Protein AF-0000000080410841 (afdb_homodimer)

Secondary structure (DSSP, 8-state):
-BSSHHHHHHHHHTTTT--EEEEEEEE---STTHHHHHHHHHHHHHHHHHHHHHTTTTEEEPPPEEESSHHHHHHHHHHHHHHHHHTT-SEEEEEE--GGGTT-SS-EEE-----GGGS-HHHHHHHHHHHHHHHHHHHHHHHHH-/-BSSHHHHHHHHHTTTT--EEEEEEEE---STTHHHHHHHHHHHHHHHHHHHHHTTTTEEEPPPEEESSHHHHHHHHHHHHHHHHHTT-SEEEEEE--GGGTT-SS-EEE-----GGGS-HHHHHHHHHHHHHHHHHHHHHHHHH-

InterPro domains:
  IPR019615 Protein of unknown function DUF2487 [PF10673] (12-143)

Radius of gyration: 18.22 Å; Cα contacts (8 Å, |Δi|>4): 541; chains: 2; bounding box: 43×50×40 Å

Nearest PDB structures (foldseek):
  4kv7-assembly1_A  TM=5.433E-01  e=5.856E-01  Rhodopirellula baltica SH 1
  8q52-assembly1_A  TM=4.080E-01  e=1.743E-01  Escherichia coli K-12
  2lbp-assembly1_A  TM=4.412E-01  e=2.235E+00  Escherichia coli
  4zpj-assembly1_A  TM=3.386E-01  e=2.885E+00  Sphaerobacter thermophilus DSM 20745
  8q52-assembly1_A  TM=3.929E-01  e=1.404E-01  Escherichia coli K-12

Sequence (292 aa):
MRFDGLDAMKSLSERQYVDTLVVPLVELAFDEDMVRKAEGNEVIQAVALETERQLSGRTMLSPTISYVDAEAGRALAEQVTVQATASGFTHVLFISSDLRFKGSELPIIFVPPLALKGMSGEQSHTMVQNFATQVITDLSSRWMATMRFDGLDAMKSLSERQYVDTLVVPLVELAFDEDMVRKAEGNEVIQAVALETERQLSGRTMLSPTISYVDAEAGRALAEQVTVQATASGFTHVLFISSDLRFKGSELPIIFVPPLALKGMSGEQSHTMVQNFATQVITDLSSRWMAT

pLDDT: mean 95.61, std 3.86, range [69.88, 98.81]

Organism: NCBI:txid1345023

Solvent-accessible surface area (backbone atoms only — not comparable to full-atom values): 14618 Å² total; per-residue (Å²): 60,44,57,25,34,69,39,32,49,49,38,65,78,37,34,91,52,32,24,29,38,40,31,36,42,39,58,56,53,56,54,93,54,16,33,56,33,12,9,18,40,46,38,33,52,51,22,52,51,50,37,29,62,74,39,54,66,33,27,34,33,47,69,36,32,44,26,78,43,71,67,59,40,49,53,50,52,51,52,49,46,55,50,35,43,76,46,53,26,80,37,63,39,33,32,27,52,59,72,86,55,62,87,48,92,62,55,63,46,80,46,69,58,38,59,50,86,80,40,53,72,65,59,34,48,52,53,37,48,53,54,19,48,51,52,50,52,54,52,50,53,54,57,71,72,101,61,47,56,26,33,70,39,31,49,49,38,65,77,37,34,90,53,32,24,30,37,39,33,35,42,38,57,55,51,56,55,93,54,16,34,57,32,11,10,18,40,47,38,33,52,50,23,52,51,52,37,29,62,76,39,53,68,33,28,34,32,47,70,36,32,45,27,77,44,71,65,60,37,50,55,49,52,52,51,48,48,54,50,34,43,77,46,54,26,80,37,64,39,32,32,26,52,59,71,85,55,62,88,48,92,62,55,64,46,80,46,68,58,40,60,50,87,80,42,54,72,67,58,35,48,51,51,36,49,53,52,19,49,51,52,49,52,53,50,50,53,53,56,71,72,100

Foldseek 3Di:
DEPDDVVVVVCLVVLVQQQEEEEEEAEADDPPCRVQSVLFVVLSVLLLVVLCVVSPRHYYYYPYDYDHDVVVSVVVLVVCVVVSVVSRRVYYEYEGQDCVCVPPPGRYDHDGRDPLVPDDPVVSVVSSVVSNVVVVVVVVVVVVVD/DEPDDVVVVVCLVVLVQQQEEEEEEAEADDPPCRVQSVLFVVLSVLLLVVLCVVSPRHYYYYPYDYDHDPVVSVVVLVVCVVVSVVSRRVYYAYEGQDCVCVPPPGRYQHDGRDPLVPDDPVVSVVSSVVSNVVVVVSVVVVVVVD

Structure (mmCIF, N/CA/C/O backbone):
data_AF-0000000080410841-model_v1
#
loop_
_entity.id
_entity.type
_entity.pdbx_description
1 polymer 'DUF2487 domain-containing protein'
#
loop_
_atom_site.group_PDB
_atom_site.id
_atom_site.type_symbol
_atom_site.label_atom_id
_atom_site.label_alt_id
_atom_site.label_comp_id
_atom_site.label_asym_id
_atom_site.label_entity_id
_atom_site.label_seq_id
_atom_site.pdbx_PDB_ins_code
_atom_site.Cartn_x
_atom_site.Cartn_y
_atom_site.Cartn_z
_atom_site.occupancy
_atom_site.B_iso_or_equiv
_atom_site.auth_seq_id
_atom_site.auth_comp_id
_atom_site.auth_asym_id
_atom_site.auth_atom_id
_atom_site.pdbx_PDB_model_num
ATOM 1 N N . MET A 1 1 ? -2.178 -9.219 -12.734 1 95.31 1 MET A N 1
ATOM 2 C CA . MET A 1 1 ? -3.359 -9.062 -11.891 1 95.31 1 MET A CA 1
ATOM 3 C C . MET A 1 1 ? -3.037 -8.242 -10.648 1 95.31 1 MET A C 1
ATOM 5 O O . MET A 1 1 ? -1.888 -8.203 -10.203 1 95.31 1 MET A O 1
ATOM 9 N N . ARG A 1 2 ? -4.078 -7.562 -10.195 1 96.44 2 ARG A N 1
ATOM 10 C CA . ARG A 1 2 ? -3.953 -6.758 -8.984 1 96.44 2 ARG A CA 1
ATOM 11 C C . ARG A 1 2 ? -4.902 -7.254 -7.898 1 96.44 2 ARG A C 1
ATOM 13 O O . ARG A 1 2 ? -5.82 -8.031 -8.172 1 96.44 2 ARG A O 1
ATOM 20 N N . PHE A 1 3 ? -4.594 -6.863 -6.664 1 97.69 3 PHE A N 1
ATOM 21 C CA . PHE A 1 3 ? -5.43 -7.25 -5.535 1 97.69 3 PHE A CA 1
ATOM 22 C C . PHE A 1 3 ? -6.703 -6.418 -5.492 1 97.69 3 PHE A C 1
ATOM 24 O O . PHE A 1 3 ? -6.879 -5.582 -4.602 1 97.69 3 PHE A O 1
ATOM 31 N N . ASP A 1 4 ? -7.539 -6.633 -6.469 1 97.12 4 ASP A N 1
ATOM 32 C CA . ASP A 1 4 ? -8.883 -6.066 -6.543 1 97.12 4 ASP A CA 1
ATOM 33 C C . ASP A 1 4 ? -9.922 -7.152 -6.816 1 97.12 4 ASP A C 1
ATOM 35 O O . ASP A 1 4 ? -9.57 -8.305 -7.078 1 97.12 4 ASP A O 1
ATOM 39 N N . GLY A 1 5 ? -11.164 -6.82 -6.762 1 96.12 5 GLY A N 1
ATOM 40 C CA . GLY A 1 5 ? -12.234 -7.805 -6.789 1 96.12 5 GLY A CA 1
ATOM 41 C C . GLY A 1 5 ? -12.195 -8.688 -8.023 1 96.12 5 GLY A C 1
ATOM 42 O O . GLY A 1 5 ? -12.164 -9.914 -7.91 1 96.12 5 GLY A O 1
ATOM 43 N N . LEU A 1 6 ? -12.141 -8.125 -9.188 1 95.38 6 LEU A N 1
ATOM 44 C CA . LEU A 1 6 ? -12.195 -8.867 -10.438 1 95.38 6 LEU A CA 1
ATOM 45 C C . LEU A 1 6 ? -10.953 -9.727 -10.625 1 95.38 6 LEU A C 1
ATOM 47 O O . LEU A 1 6 ? -11.055 -10.906 -10.961 1 95.38 6 LEU A O 1
ATOM 51 N N . ASP A 1 7 ? -9.828 -9.18 -10.383 1 95.88 7 ASP A N 1
ATOM 52 C CA . ASP A 1 7 ? -8.57 -9.906 -10.539 1 95.88 7 ASP A CA 1
ATOM 53 C C . ASP A 1 7 ? -8.445 -11.008 -9.484 1 95.88 7 ASP A C 1
ATOM 55 O O . ASP A 1 7 ? -7.867 -12.062 -9.75 1 95.88 7 ASP A O 1
ATOM 59 N N . ALA A 1 8 ? -8.922 -10.711 -8.266 1 96.25 8 ALA A N 1
ATOM 60 C CA . ALA A 1 8 ? -8.898 -11.719 -7.203 1 96.25 8 ALA A CA 1
ATOM 61 C C . ALA A 1 8 ? -9.734 -12.93 -7.586 1 96.25 8 ALA A C 1
ATOM 63 O O . ALA A 1 8 ? -9.305 -14.078 -7.398 1 96.25 8 ALA A O 1
ATOM 64 N N . MET A 1 9 ? -10.914 -12.648 -8.086 1 95.25 9 MET A N 1
ATOM 65 C CA . MET A 1 9 ? -11.781 -13.734 -8.531 1 95.25 9 MET A CA 1
ATOM 66 C C . MET A 1 9 ? -11.102 -14.562 -9.617 1 95.25 9 MET A C 1
ATOM 68 O O . MET A 1 9 ? -11.109 -15.797 -9.562 1 95.25 9 MET A O 1
ATOM 72 N N . LYS A 1 10 ? -10.555 -13.906 -10.531 1 94.56 10 LYS A N 1
ATOM 73 C CA . LYS A 1 10 ? -9.852 -14.57 -11.625 1 94.56 10 LYS A CA 1
ATOM 74 C C . LYS A 1 10 ? -8.648 -15.359 -11.102 1 94.56 10 LYS A C 1
ATOM 76 O O . LYS A 1 10 ? -8.406 -16.484 -11.539 1 94.56 10 LYS A O 1
ATOM 81 N N . SER A 1 11 ? -7.875 -14.758 -10.234 1 94.56 11 SER A N 1
ATOM 82 C CA . SER A 1 11 ? -6.691 -15.398 -9.68 1 94.56 11 SER A CA 1
ATOM 83 C C . SER A 1 11 ? -7.059 -16.703 -8.961 1 94.56 11 SER A C 1
ATOM 85 O O . SER A 1 11 ? -6.324 -17.688 -9.039 1 94.56 11 SER A O 1
ATOM 87 N N . LEU A 1 12 ? -8.172 -16.672 -8.25 1 94 12 LEU A N 1
ATOM 88 C CA . LEU A 1 12 ? -8.609 -17.859 -7.512 1 94 12 LEU A CA 1
ATOM 89 C C . LEU A 1 12 ? -9 -18.984 -8.469 1 94 12 LEU A C 1
ATOM 91 O O . LEU A 1 12 ? -8.68 -20.141 -8.227 1 94 12 LEU A O 1
ATOM 95 N N . SER A 1 13 ? -9.633 -18.641 -9.492 1 93.06 13 SER A N 1
ATOM 96 C CA . SER A 1 13 ? -10.094 -19.625 -10.461 1 93.06 13 SER A CA 1
ATOM 97 C C . SER A 1 13 ? -8.938 -20.172 -11.297 1 93.06 13 SER A C 1
ATOM 99 O O . SER A 1 13 ? -9.008 -21.281 -11.828 1 93.06 13 SER A O 1
ATOM 101 N N . GLU A 1 14 ? -7.84 -19.375 -11.406 1 92.62 14 GLU A N 1
ATOM 102 C CA . GLU A 1 14 ? -6.703 -19.75 -12.242 1 92.62 14 GLU A CA 1
ATOM 103 C C . GLU A 1 14 ? -5.438 -19.906 -11.406 1 92.62 14 GLU A C 1
ATOM 105 O O . GLU A 1 14 ? -4.344 -19.562 -11.852 1 92.62 14 GLU A O 1
ATOM 110 N N . ARG A 1 15 ? -5.633 -20.422 -10.242 1 90.5 15 ARG A N 1
ATOM 111 C CA . ARG A 1 15 ? -4.535 -20.469 -9.281 1 90.5 15 ARG A CA 1
ATOM 112 C C . ARG A 1 15 ? -3.375 -21.297 -9.82 1 90.5 15 ARG A C 1
ATOM 114 O O . ARG A 1 15 ? -2.215 -21.047 -9.484 1 90.5 15 ARG A O 1
ATOM 121 N N . GLN A 1 16 ? -3.611 -22.234 -10.695 1 91.75 16 GLN A N 1
ATOM 122 C CA . GLN A 1 16 ? -2.559 -23.062 -11.281 1 91.75 16 GLN A CA 1
ATOM 123 C C . GLN A 1 16 ? -1.631 -22.219 -12.156 1 91.75 16 GLN A C 1
ATOM 125 O O . GLN A 1 16 ? -0.469 -22.578 -12.359 1 91.75 16 GLN A O 1
ATOM 130 N N . TYR A 1 17 ? -2.119 -21.062 -12.688 1 93 17 TYR A N 1
ATOM 131 C CA . TYR A 1 17 ? -1.348 -20.188 -13.57 1 93 17 TYR A CA 1
ATOM 132 C C . TYR A 1 17 ? -0.835 -18.969 -12.805 1 93 17 TYR A C 1
ATOM 134 O O . TYR A 1 17 ? 0.292 -18.531 -13.031 1 93 17 TYR A O 1
ATOM 142 N N . VAL A 1 18 ? -1.665 -18.484 -11.93 1 94.81 18 VAL A N 1
ATOM 143 C CA . VAL A 1 18 ? -1.28 -17.344 -11.109 1 94.81 18 VAL A CA 1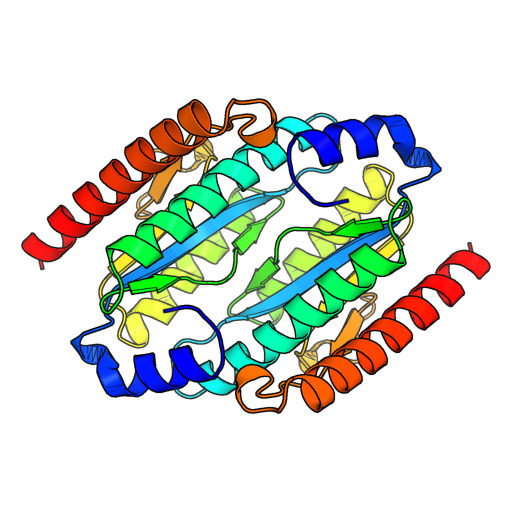
ATOM 144 C C . VAL A 1 18 ? -0.608 -17.844 -9.828 1 94.81 18 VAL A C 1
ATOM 146 O O . VAL A 1 18 ? -1.229 -17.859 -8.758 1 94.81 18 VAL A O 1
ATOM 149 N N . ASP A 1 19 ? 0.635 -18.078 -9.898 1 95.44 19 ASP A N 1
ATOM 150 C CA . ASP A 1 19 ? 1.286 -18.812 -8.812 1 95.44 19 ASP A CA 1
ATOM 151 C C . ASP A 1 19 ? 2.307 -17.922 -8.094 1 95.44 19 ASP A C 1
ATOM 153 O O . ASP A 1 19 ? 3.031 -18.391 -7.215 1 95.44 19 ASP A O 1
ATOM 157 N N . THR A 1 20 ? 2.453 -16.641 -8.508 1 97.19 20 THR A N 1
ATOM 158 C CA . THR A 1 20 ? 3.486 -15.758 -7.973 1 97.19 20 THR A CA 1
ATOM 159 C C . THR A 1 20 ? 2.869 -14.477 -7.414 1 97.19 20 THR A C 1
ATOM 161 O O . THR A 1 20 ? 2.09 -13.812 -8.094 1 97.19 20 THR A O 1
ATOM 164 N N . LEU A 1 21 ? 3.186 -14.211 -6.176 1 98.06 21 LEU A N 1
ATOM 165 C CA . LEU A 1 21 ? 2.777 -12.969 -5.531 1 98.06 21 LEU A CA 1
ATOM 166 C C . LEU A 1 21 ? 3.941 -11.984 -5.461 1 98.06 21 LEU A C 1
ATOM 168 O O . LEU A 1 21 ? 5.016 -12.32 -4.953 1 98.06 21 LEU A O 1
ATOM 172 N N . VAL A 1 22 ? 3.793 -10.805 -6.023 1 98.56 22 VAL A N 1
ATOM 173 C CA . VAL A 1 22 ? 4.766 -9.719 -5.938 1 98.56 22 VAL A CA 1
ATOM 174 C C . VAL A 1 22 ? 4.312 -8.703 -4.895 1 98.56 22 VAL A C 1
ATOM 176 O O . VAL A 1 22 ? 3.203 -8.172 -4.98 1 98.56 22 VAL A O 1
ATOM 179 N N . VAL A 1 23 ? 5.172 -8.398 -3.943 1 98.75 23 VAL A N 1
ATOM 180 C CA . VAL A 1 23 ? 4.742 -7.641 -2.775 1 98.75 23 VAL A CA 1
ATOM 181 C C . VAL A 1 23 ? 5.648 -6.43 -2.584 1 98.75 23 VAL A C 1
ATOM 183 O O . VAL A 1 23 ? 6.816 -6.57 -2.217 1 98.75 23 VAL A O 1
ATOM 186 N N . PRO A 1 24 ? 5.125 -5.199 -2.803 1 98.81 24 PRO A N 1
ATOM 187 C CA . PRO A 1 24 ? 5.887 -4.016 -2.398 1 98.81 24 PRO A CA 1
ATOM 188 C C . PRO A 1 24 ? 6.043 -3.902 -0.884 1 98.81 24 PRO A C 1
ATOM 190 O O . PRO A 1 24 ? 5.055 -3.98 -0.149 1 98.81 24 PRO A O 1
ATOM 193 N N . LEU A 1 25 ? 7.238 -3.754 -0.433 1 98.62 25 LEU A N 1
ATOM 194 C CA . LEU A 1 25 ? 7.578 -3.631 0.979 1 98.62 25 LEU A CA 1
ATOM 195 C C . LEU A 1 25 ? 8.273 -2.299 1.257 1 98.62 25 LEU A C 1
ATOM 197 O O . LEU A 1 25 ? 9.414 -2.094 0.851 1 98.62 25 LEU A O 1
ATOM 201 N N . VAL A 1 26 ? 7.578 -1.439 2.039 1 98.69 26 VAL A N 1
ATOM 202 C CA . VAL A 1 26 ? 7.992 -0.042 2.104 1 98.69 26 VAL A CA 1
ATOM 203 C C . VAL A 1 26 ? 8.156 0.383 3.562 1 98.69 26 VAL A C 1
ATOM 205 O O . VAL A 1 26 ? 7.262 0.152 4.383 1 98.69 26 VAL A O 1
ATOM 208 N N . GLU A 1 27 ? 9.242 1.012 3.84 1 98.5 27 GLU A N 1
ATOM 209 C CA . GLU A 1 27 ? 9.398 1.632 5.152 1 98.5 27 GLU A CA 1
ATOM 210 C C . GLU A 1 27 ? 8.914 3.078 5.141 1 98.5 27 GLU A C 1
ATOM 212 O O . GLU A 1 27 ? 9.273 3.852 4.25 1 98.5 27 GLU A O 1
ATOM 217 N N . LEU A 1 28 ? 8.102 3.4 6.074 1 98.44 28 LEU A N 1
ATOM 218 C CA . LEU A 1 28 ? 7.629 4.773 6.234 1 98.44 28 LEU A CA 1
ATOM 219 C C . LEU A 1 28 ? 8.523 5.543 7.199 1 98.44 28 LEU A C 1
ATOM 221 O O . LEU A 1 28 ? 9.062 4.965 8.148 1 98.44 28 LEU A O 1
ATOM 225 N N . ALA A 1 29 ? 8.664 6.746 6.918 1 97.75 29 ALA A N 1
ATOM 226 C CA . ALA A 1 29 ? 9.273 7.727 7.816 1 97.75 29 ALA A CA 1
ATOM 227 C C . ALA A 1 29 ? 8.602 9.094 7.668 1 97.75 29 ALA A C 1
ATOM 229 O O . ALA A 1 29 ? 8.125 9.438 6.586 1 97.75 29 ALA A O 1
ATOM 230 N N . PHE A 1 30 ? 8.617 9.828 8.773 1 96.44 30 PHE A N 1
ATOM 231 C CA . PHE A 1 30 ? 7.887 11.094 8.734 1 96.44 30 PHE A CA 1
ATOM 232 C C . PHE A 1 30 ? 8.773 12.242 9.195 1 96.44 30 PHE A C 1
ATOM 234 O O . PHE A 1 30 ? 8.336 13.391 9.258 1 96.44 30 PHE A O 1
ATOM 241 N N . ASP A 1 31 ? 10 11.867 9.547 1 94.62 31 ASP A N 1
ATOM 242 C CA . ASP A 1 31 ? 10.984 12.852 9.992 1 94.62 31 ASP A CA 1
ATOM 243 C C . ASP A 1 31 ? 11.984 13.164 8.875 1 94.62 31 ASP A C 1
ATOM 245 O O . ASP A 1 31 ? 11.609 13.258 7.707 1 94.62 31 ASP A O 1
ATOM 249 N N . GLU A 1 32 ? 13.273 13.367 9.188 1 93.44 32 GLU A N 1
ATOM 250 C CA . GLU A 1 32 ? 14.297 13.766 8.219 1 93.44 32 GLU A CA 1
ATOM 251 C C . GLU A 1 32 ? 14.516 12.68 7.168 1 93.44 32 GLU A C 1
ATOM 253 O O . GLU A 1 32 ? 14.984 12.969 6.066 1 93.44 32 GLU A O 1
ATOM 258 N N . ASP A 1 33 ? 14.133 11.484 7.473 1 96.56 33 ASP A N 1
ATOM 259 C CA . ASP A 1 33 ? 14.359 10.367 6.562 1 96.56 33 ASP A CA 1
ATOM 260 C C . ASP A 1 33 ? 13.195 10.211 5.586 1 96.56 33 ASP A C 1
ATOM 262 O O . ASP A 1 33 ? 13.234 9.359 4.699 1 96.56 33 ASP A O 1
ATOM 266 N N . MET A 1 34 ? 12.219 11.07 5.676 1 97.62 34 MET A N 1
ATOM 267 C CA . MET A 1 34 ? 10.969 10.891 4.93 1 97.62 34 MET A CA 1
ATOM 268 C C . MET A 1 34 ? 11.227 10.945 3.428 1 97.62 34 MET A C 1
ATOM 270 O O . MET A 1 34 ? 10.68 10.141 2.672 1 97.62 34 MET A O 1
ATOM 274 N N . VAL A 1 35 ? 12.086 11.875 3.053 1 97.62 35 VAL A N 1
ATOM 275 C CA . VAL A 1 35 ? 12.312 12.078 1.626 1 97.62 35 VAL A CA 1
ATOM 276 C C . VAL A 1 35 ? 12.945 10.828 1.02 1 97.62 35 VAL A C 1
ATOM 278 O O . VAL A 1 35 ? 12.477 10.328 -0.005 1 97.62 35 VAL A O 1
ATOM 281 N N . ARG A 1 36 ? 13.898 10.305 1.658 1 97.88 36 ARG A N 1
ATOM 282 C CA . ARG A 1 36 ? 14.594 9.117 1.164 1 97.88 36 ARG A CA 1
ATOM 283 C C . ARG A 1 36 ? 13.656 7.914 1.131 1 97.88 36 ARG A C 1
ATOM 285 O O . ARG A 1 36 ? 13.641 7.16 0.156 1 97.88 36 ARG A O 1
ATOM 292 N N . LYS A 1 37 ? 12.914 7.684 2.189 1 98.38 37 LYS A N 1
ATOM 293 C CA . LYS A 1 37 ? 11.969 6.57 2.234 1 98.38 37 LYS A CA 1
ATOM 294 C C . LYS A 1 37 ? 10.898 6.715 1.156 1 98.38 37 LYS A C 1
ATOM 296 O O . LYS A 1 37 ? 10.484 5.727 0.548 1 98.38 37 LYS A O 1
ATOM 301 N N . ALA A 1 38 ? 10.523 7.957 0.924 1 98.44 38 ALA A N 1
ATOM 302 C CA . ALA A 1 38 ? 9.516 8.234 -0.09 1 98.44 38 ALA A CA 1
ATOM 303 C C . ALA A 1 38 ? 10.055 7.98 -1.493 1 98.44 38 ALA A C 1
ATOM 305 O O . ALA A 1 38 ? 9.328 7.512 -2.371 1 98.44 38 ALA A O 1
ATOM 306 N N . GLU A 1 39 ? 11.297 8.336 -1.679 1 98.25 39 GLU A N 1
ATOM 307 C CA . GLU A 1 39 ? 11.945 8.016 -2.945 1 98.25 39 GLU A CA 1
ATOM 308 C C . GLU A 1 39 ? 12.031 6.504 -3.15 1 98.25 39 GLU A C 1
ATOM 310 O O . GLU A 1 39 ? 11.836 6.012 -4.266 1 98.25 39 GLU A O 1
ATOM 315 N N . GLY A 1 40 ? 12.328 5.77 -2.131 1 98.38 40 GLY A N 1
ATOM 316 C CA . GLY A 1 40 ? 12.258 4.316 -2.195 1 98.38 40 GLY A CA 1
ATOM 317 C C . GLY A 1 40 ? 10.898 3.797 -2.613 1 98.38 40 GLY A C 1
ATOM 318 O O . GLY A 1 40 ? 10.797 2.924 -3.479 1 98.38 40 GLY A O 1
ATOM 319 N N . ASN A 1 41 ? 9.922 4.367 -1.98 1 98.62 41 ASN A N 1
ATOM 320 C CA . ASN A 1 41 ? 8.555 3.99 -2.318 1 98.62 41 ASN A CA 1
ATOM 321 C C . ASN A 1 41 ? 8.266 4.207 -3.801 1 98.62 41 ASN A C 1
ATOM 323 O O . ASN A 1 41 ? 7.598 3.391 -4.434 1 98.62 41 ASN A O 1
ATOM 327 N N . GLU A 1 42 ? 8.789 5.266 -4.398 1 97.88 42 GLU A N 1
ATOM 328 C CA . GLU A 1 42 ? 8.57 5.559 -5.812 1 97.88 42 GLU A CA 1
ATOM 329 C C . GLU A 1 42 ? 9.109 4.438 -6.695 1 97.88 42 GLU A C 1
ATOM 331 O O . GLU A 1 42 ? 8.422 3.973 -7.605 1 97.88 42 GLU A O 1
ATOM 336 N N . VAL A 1 43 ? 10.258 4.066 -6.398 1 98.56 43 VAL A N 1
ATOM 337 C CA . VAL A 1 43 ? 10.914 3.041 -7.207 1 98.56 43 VAL A CA 1
ATOM 338 C C . VAL A 1 43 ? 10.211 1.701 -7.004 1 98.56 43 VAL A C 1
ATOM 340 O O . VAL A 1 43 ? 9.938 0.987 -7.973 1 98.56 43 VAL A O 1
ATOM 343 N N . ILE A 1 44 ? 9.914 1.386 -5.781 1 98.81 44 ILE A N 1
ATOM 344 C CA . ILE A 1 44 ? 9.289 0.116 -5.438 1 98.81 44 ILE A CA 1
ATOM 345 C C . ILE A 1 44 ? 7.961 -0.024 -6.18 1 98.81 44 ILE A C 1
ATOM 347 O O . ILE A 1 44 ? 7.703 -1.048 -6.82 1 98.81 44 ILE A O 1
ATOM 351 N N . GLN A 1 45 ? 7.184 1.029 -6.109 1 98.38 45 GLN A N 1
ATOM 352 C CA . GLN A 1 45 ? 5.879 0.99 -6.754 1 98.38 45 GLN A CA 1
ATOM 353 C C . GLN A 1 45 ? 6.016 0.845 -8.266 1 98.38 45 GLN A C 1
ATOM 355 O O . GLN A 1 45 ? 5.324 0.032 -8.883 1 98.38 45 GLN A O 1
ATOM 360 N N . ALA A 1 46 ? 6.898 1.619 -8.828 1 98.5 46 ALA A N 1
ATOM 361 C CA . ALA A 1 46 ? 7.078 1.606 -10.281 1 98.5 46 ALA A CA 1
ATOM 362 C C . ALA A 1 46 ? 7.566 0.244 -10.758 1 98.5 46 ALA A C 1
ATOM 364 O O . ALA A 1 46 ? 7.074 -0.284 -11.758 1 98.5 46 ALA A O 1
ATOM 365 N N . VAL A 1 47 ? 8.492 -0.291 -10.07 1 98.81 47 VAL A N 1
ATOM 366 C CA . VAL A 1 47 ? 9.078 -1.573 -10.445 1 98.81 47 VAL A CA 1
ATOM 367 C C . VAL A 1 47 ? 8.047 -2.686 -10.273 1 98.81 47 VAL A C 1
ATOM 369 O O . VAL A 1 47 ? 7.93 -3.572 -11.117 1 98.81 47 VAL A O 1
ATOM 372 N N . ALA A 1 48 ? 7.336 -2.68 -9.18 1 98.69 48 ALA A N 1
ATOM 373 C CA . ALA A 1 48 ? 6.305 -3.686 -8.93 1 98.69 48 ALA A CA 1
ATOM 374 C C . ALA A 1 48 ? 5.246 -3.674 -10.031 1 98.69 48 ALA A C 1
ATOM 376 O O . ALA A 1 48 ? 4.855 -4.73 -10.531 1 98.69 48 ALA A O 1
ATOM 377 N N . LEU A 1 49 ? 4.828 -2.48 -10.375 1 98.06 49 LEU A N 1
ATOM 378 C CA . LEU A 1 49 ? 3.818 -2.332 -11.414 1 98.06 49 LEU A CA 1
ATOM 379 C C . LEU A 1 49 ? 4.34 -2.838 -12.758 1 98.06 49 LEU A C 1
ATOM 381 O O . LEU A 1 49 ? 3.629 -3.533 -13.484 1 98.06 49 LEU A O 1
ATOM 385 N N . GL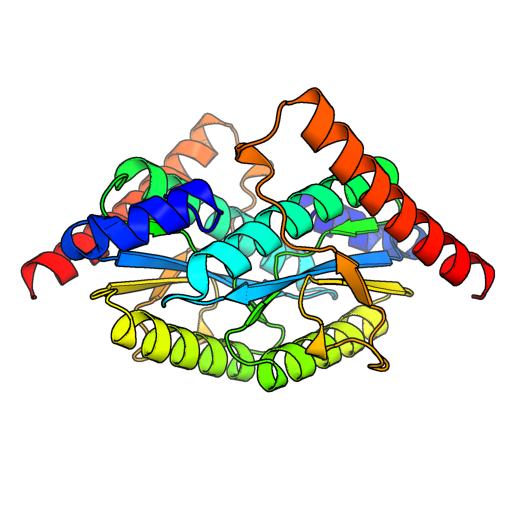U A 1 50 ? 5.527 -2.439 -13.07 1 98.38 50 GLU A N 1
ATOM 386 C CA . GLU A 1 50 ? 6.133 -2.865 -14.328 1 98.38 50 GLU A CA 1
ATOM 387 C C . GLU A 1 50 ? 6.309 -4.379 -14.375 1 98.38 50 GLU A C 1
ATOM 389 O O . GLU A 1 50 ? 6.086 -5.004 -15.414 1 98.38 50 GLU A O 1
ATOM 394 N N . THR A 1 51 ? 6.727 -4.961 -13.289 1 98.38 51 THR A N 1
ATOM 395 C CA . THR A 1 51 ? 6.887 -6.406 -13.18 1 98.38 51 THR A CA 1
ATOM 396 C C . THR A 1 51 ? 5.559 -7.117 -13.414 1 98.38 51 THR A C 1
ATOM 398 O O . THR A 1 51 ? 5.488 -8.078 -14.18 1 98.38 51 THR A O 1
ATOM 401 N N . GLU A 1 52 ? 4.492 -6.633 -12.758 1 97.56 52 GLU A N 1
ATOM 402 C CA . GLU A 1 52 ? 3.16 -7.199 -12.938 1 97.56 52 GLU A CA 1
ATOM 403 C C . GLU A 1 52 ? 2.709 -7.098 -14.391 1 97.56 52 GLU A C 1
ATOM 405 O O . GLU A 1 52 ? 2.146 -8.047 -14.945 1 97.56 52 GLU A O 1
ATOM 410 N N . ARG A 1 53 ? 3.012 -5.98 -14.961 1 96.94 53 ARG A N 1
ATOM 411 C CA . ARG A 1 53 ? 2.629 -5.77 -16.359 1 96.94 53 ARG A CA 1
ATOM 412 C C . ARG A 1 53 ? 3.326 -6.77 -17.266 1 96.94 53 ARG A C 1
ATOM 414 O O . ARG A 1 53 ? 2.699 -7.34 -18.172 1 96.94 53 ARG A O 1
ATOM 421 N N . GLN A 1 54 ? 4.523 -7.012 -17.031 1 97.06 54 GLN A N 1
ATOM 422 C CA . GLN A 1 54 ? 5.328 -7.859 -17.906 1 97.06 54 GLN A CA 1
ATOM 423 C C . GLN A 1 54 ? 5.039 -9.336 -17.656 1 97.06 54 GLN A C 1
ATOM 425 O O . GLN A 1 54 ? 5.258 -10.172 -18.531 1 97.06 54 GLN A O 1
ATOM 430 N N . LEU A 1 55 ? 4.605 -9.656 -16.5 1 96.12 55 LEU A N 1
ATOM 431 C CA . LEU A 1 55 ? 4.344 -11.047 -16.141 1 96.12 55 LEU A CA 1
ATOM 432 C C . LEU A 1 55 ? 2.852 -11.289 -15.953 1 96.12 55 LEU A C 1
ATOM 434 O O . LEU A 1 55 ? 2.451 -12.102 -15.117 1 96.12 55 LEU A O 1
ATOM 438 N N . SER A 1 56 ? 2.123 -10.5 -16.703 1 89.88 56 SER A N 1
ATOM 439 C CA . SER A 1 56 ? 0.669 -10.602 -16.625 1 89.88 56 SER A CA 1
ATOM 440 C C . SER A 1 56 ? 0.204 -12.039 -16.812 1 89.88 56 SER A C 1
ATOM 442 O O . SER A 1 56 ? 0.781 -12.797 -17.594 1 89.88 56 SER A O 1
ATOM 444 N N . GLY A 1 57 ? -0.663 -12.477 -16.016 1 89.19 57 GLY A N 1
ATOM 445 C CA . GLY A 1 57 ? -1.21 -13.82 -16.109 1 89.19 57 GLY A CA 1
ATOM 446 C C . GLY A 1 57 ? -0.574 -14.797 -15.141 1 89.19 57 GLY A C 1
ATOM 447 O O . GLY A 1 57 ? -1.136 -15.852 -14.859 1 89.19 57 GLY A O 1
ATOM 448 N N . ARG A 1 58 ? 0.652 -14.477 -14.742 1 93.56 58 ARG A N 1
ATOM 449 C CA . ARG A 1 58 ? 1.315 -15.391 -13.82 1 93.56 58 ARG A CA 1
ATOM 450 C C . ARG A 1 58 ? 1.461 -14.773 -12.438 1 93.56 58 ARG A C 1
ATOM 452 O O . ARG A 1 58 ? 1.721 -15.477 -11.461 1 93.56 58 ARG A O 1
ATOM 459 N N . THR A 1 59 ? 1.235 -13.547 -12.375 1 96.5 59 THR A N 1
ATOM 460 C CA . THR A 1 59 ? 1.559 -12.844 -11.133 1 96.5 59 THR A CA 1
ATOM 461 C C . THR A 1 59 ? 0.353 -12.062 -10.625 1 96.5 59 THR A C 1
ATOM 463 O O . THR A 1 59 ? -0.513 -11.672 -11.414 1 96.5 59 THR A O 1
ATOM 466 N N . MET A 1 60 ? 0.309 -11.977 -9.336 1 97.44 60 MET A N 1
ATOM 467 C CA . MET A 1 60 ? -0.581 -11.047 -8.656 1 97.44 60 MET A CA 1
ATOM 468 C C . MET A 1 60 ? 0.217 -10.008 -7.875 1 97.44 60 MET A C 1
ATOM 470 O O . MET A 1 60 ? 1.143 -10.352 -7.141 1 97.44 60 MET A O 1
ATOM 474 N N . LEU A 1 61 ? -0.086 -8.766 -8.125 1 98.56 61 LEU A N 1
ATOM 475 C CA . LEU A 1 61 ? 0.54 -7.688 -7.367 1 98.56 61 LEU A CA 1
ATOM 476 C C . LEU A 1 61 ? -0.254 -7.379 -6.102 1 98.56 61 LEU A C 1
ATOM 478 O O . LEU A 1 61 ? -1.434 -7.027 -6.176 1 98.56 61 LEU A O 1
ATOM 482 N N . SER A 1 62 ? 0.388 -7.484 -5 1 98.62 62 SER A N 1
ATOM 483 C CA . SER A 1 62 ? -0.224 -7.223 -3.701 1 98.62 62 SER A CA 1
ATOM 484 C C . SER A 1 62 ? -0.287 -5.727 -3.414 1 98.62 62 SER A C 1
ATOM 486 O O . SER A 1 62 ? 0.528 -4.957 -3.924 1 98.62 62 SER A O 1
ATOM 488 N N . PRO A 1 63 ? -1.238 -5.316 -2.52 1 98.56 63 PRO A N 1
ATOM 489 C CA . PRO A 1 63 ? -1.081 -3.99 -1.923 1 98.56 63 PRO A CA 1
ATOM 490 C C . PRO A 1 63 ? 0.254 -3.82 -1.202 1 98.56 63 PRO A C 1
ATOM 492 O O . PRO A 1 63 ? 0.858 -4.809 -0.773 1 98.56 63 PRO A O 1
ATOM 495 N N . THR A 1 64 ? 0.643 -2.615 -1.071 1 98.69 64 THR A N 1
ATOM 496 C CA . THR A 1 64 ? 1.886 -2.299 -0.377 1 98.69 64 THR A CA 1
ATOM 497 C C . THR A 1 64 ? 1.816 -2.736 1.083 1 98.69 64 THR A C 1
ATOM 499 O O . THR A 1 64 ? 0.789 -2.561 1.741 1 98.69 64 THR A O 1
ATOM 502 N N . ILE A 1 65 ? 2.828 -3.334 1.502 1 98.44 65 ILE A N 1
ATOM 503 C CA . ILE A 1 65 ? 3.047 -3.541 2.93 1 98.44 65 ILE A CA 1
ATOM 504 C C . ILE A 1 65 ? 4.012 -2.486 3.463 1 98.44 65 ILE A C 1
ATOM 506 O O . ILE A 1 65 ? 5.156 -2.395 3.008 1 98.44 65 ILE A O 1
ATOM 510 N N . SER A 1 66 ? 3.527 -1.735 4.328 1 98.5 66 SER A N 1
ATOM 511 C CA . SER A 1 66 ? 4.367 -0.679 4.883 1 98.5 66 SER A CA 1
ATOM 512 C C . SER A 1 66 ? 4.617 -0.896 6.375 1 98.5 66 SER A C 1
ATOM 514 O O . SER A 1 66 ? 3.832 -1.567 7.047 1 98.5 66 SER A O 1
ATOM 516 N N . TYR A 1 67 ? 5.695 -0.405 6.828 1 98.06 67 TYR A N 1
ATOM 517 C CA . TYR A 1 67 ? 6.109 -0.537 8.219 1 98.06 67 TYR A CA 1
ATOM 518 C C . TYR A 1 67 ? 6.934 0.667 8.664 1 98.06 67 TYR A C 1
ATOM 520 O O . TYR A 1 67 ? 7.387 1.456 7.828 1 98.06 67 TYR A O 1
ATOM 528 N N . VAL A 1 68 ? 7.07 0.836 9.984 1 96.81 68 VAL A N 1
ATOM 529 C CA . VAL A 1 68 ? 7.852 1.954 10.5 1 96.81 68 VAL A CA 1
ATOM 530 C C . VAL A 1 68 ? 9.062 1.427 11.266 1 96.81 68 VAL A C 1
ATOM 532 O O . VAL A 1 68 ? 9.883 2.207 11.766 1 96.81 68 VAL A O 1
ATOM 535 N N . ASP A 1 69 ? 9.141 0.151 11.414 1 94 69 ASP A N 1
ATOM 536 C CA . ASP A 1 69 ? 10.242 -0.546 12.07 1 94 69 ASP A CA 1
ATOM 537 C C . ASP A 1 69 ? 10.594 -1.838 11.336 1 94 69 ASP A C 1
ATOM 539 O O . ASP A 1 69 ? 9.703 -2.609 10.969 1 94 69 ASP A O 1
ATOM 543 N N . ALA A 1 70 ? 11.883 -2.041 11.172 1 94.31 70 ALA A N 1
ATOM 544 C CA . ALA A 1 70 ? 12.344 -3.152 10.344 1 94.31 70 ALA A CA 1
ATOM 545 C C . ALA A 1 70 ? 11.883 -4.488 10.914 1 94.31 70 ALA A C 1
ATOM 547 O O . ALA A 1 70 ? 11.609 -5.43 10.164 1 94.31 70 ALA A O 1
ATOM 548 N N . GLU A 1 71 ? 11.812 -4.582 12.219 1 94.12 71 GLU A N 1
ATOM 549 C CA . GLU A 1 71 ? 11.367 -5.828 12.836 1 94.12 71 GLU A CA 1
ATOM 550 C C . GLU A 1 71 ? 9.898 -6.102 12.531 1 94.12 71 GLU A C 1
ATOM 552 O O . GLU A 1 71 ? 9.523 -7.238 12.227 1 94.12 71 GLU A O 1
ATOM 557 N N . ALA A 1 72 ? 9.086 -5.074 12.602 1 93.44 72 ALA A N 1
ATOM 558 C CA . ALA A 1 72 ? 7.68 -5.199 12.234 1 93.44 72 ALA A CA 1
ATOM 559 C C . ALA A 1 72 ? 7.523 -5.582 10.766 1 93.44 72 ALA A C 1
ATOM 561 O O . ALA A 1 72 ? 6.688 -6.418 10.422 1 93.44 72 ALA A O 1
ATOM 562 N N . GLY A 1 73 ? 8.336 -4.938 9.93 1 95.88 73 GLY A N 1
ATOM 563 C CA . GLY A 1 73 ? 8.312 -5.25 8.516 1 95.88 73 GLY A CA 1
ATOM 564 C C . GLY A 1 73 ? 8.664 -6.695 8.211 1 95.88 73 GLY A C 1
ATOM 565 O O . GLY A 1 73 ? 7.988 -7.352 7.418 1 95.88 73 GLY A O 1
ATOM 566 N N . ARG A 1 74 ? 9.672 -7.156 8.891 1 95.56 74 ARG A N 1
ATOM 567 C CA . ARG A 1 74 ? 10.109 -8.531 8.695 1 95.56 74 ARG A CA 1
ATOM 568 C C . ARG A 1 74 ? 9.031 -9.516 9.133 1 95.56 74 ARG A C 1
ATOM 570 O O . ARG A 1 74 ? 8.727 -10.477 8.43 1 95.56 74 ARG A O 1
ATOM 577 N N . ALA A 1 75 ? 8.508 -9.273 10.273 1 94.62 75 ALA A N 1
ATOM 578 C CA . ALA A 1 75 ? 7.469 -10.156 10.812 1 94.62 75 ALA A CA 1
ATOM 579 C C . ALA A 1 75 ? 6.266 -10.211 9.875 1 94.62 75 ALA A C 1
ATOM 581 O O . ALA A 1 75 ? 5.715 -11.289 9.625 1 94.62 75 ALA A O 1
ATOM 582 N N . LEU A 1 76 ? 5.906 -9.102 9.336 1 95.75 76 LEU A N 1
ATOM 583 C CA . LEU A 1 76 ? 4.762 -9.039 8.438 1 95.75 76 LEU A CA 1
ATOM 584 C C . LEU A 1 76 ? 5.059 -9.766 7.129 1 95.75 76 LEU A C 1
ATOM 586 O O . LEU A 1 76 ? 4.203 -10.484 6.609 1 95.75 76 LEU A O 1
ATOM 590 N N . ALA A 1 77 ? 6.223 -9.531 6.625 1 97.06 77 ALA A N 1
ATOM 591 C CA . ALA A 1 77 ? 6.633 -10.203 5.395 1 97.06 77 ALA A CA 1
ATOM 592 C C . ALA A 1 77 ? 6.609 -11.719 5.559 1 97.06 77 ALA A C 1
ATOM 594 O O . ALA A 1 77 ? 6.172 -12.438 4.656 1 97.06 77 ALA A O 1
ATOM 595 N N . GLU A 1 78 ? 7.066 -12.172 6.688 1 96.56 78 GLU A N 1
ATOM 596 C CA . GLU A 1 78 ? 7.07 -13.609 6.969 1 96.56 78 GLU A CA 1
ATOM 597 C C . GLU A 1 78 ? 5.648 -14.156 7.055 1 96.56 78 GLU A C 1
ATOM 599 O O . GLU A 1 78 ? 5.355 -15.227 6.52 1 96.56 78 GLU A O 1
ATOM 604 N N . GLN A 1 79 ? 4.785 -13.438 7.711 1 96.81 79 GLN A N 1
ATOM 605 C CA . GLN A 1 79 ? 3.395 -13.867 7.844 1 96.81 79 GLN A CA 1
ATOM 606 C C . GLN A 1 79 ? 2.703 -13.914 6.484 1 96.81 79 GLN A C 1
ATOM 608 O O . GLN A 1 79 ? 1.943 -14.844 6.207 1 96.81 79 GLN A O 1
ATOM 613 N N . VAL A 1 80 ? 2.953 -12.914 5.68 1 97.69 80 VAL A N 1
ATOM 614 C CA . VAL A 1 80 ? 2.375 -12.867 4.34 1 97.69 80 VAL A CA 1
ATOM 615 C C . VAL A 1 80 ? 2.861 -14.062 3.529 1 97.69 80 VAL A C 1
ATOM 617 O O . VAL A 1 80 ? 2.076 -14.703 2.828 1 97.69 80 VAL A O 1
ATOM 620 N N . THR A 1 81 ? 4.16 -14.344 3.656 1 97.44 81 THR A N 1
ATOM 621 C CA . THR A 1 81 ? 4.734 -15.477 2.932 1 97.44 81 THR A CA 1
ATOM 622 C C . THR A 1 81 ? 4.043 -16.781 3.324 1 97.44 81 THR A C 1
ATOM 624 O O . THR A 1 81 ? 3.643 -17.562 2.461 1 97.44 81 THR A O 1
ATOM 627 N N . VAL A 1 82 ? 3.857 -17 4.594 1 97 82 VAL A N 1
ATOM 628 C CA . VAL A 1 82 ? 3.252 -18.234 5.105 1 97 82 VAL A CA 1
ATOM 629 C C . VAL A 1 82 ? 1.816 -18.344 4.602 1 97 82 VAL A C 1
ATOM 631 O O . VAL A 1 82 ? 1.415 -19.391 4.09 1 97 82 VAL A O 1
ATOM 634 N N . GLN A 1 83 ? 1.056 -17.297 4.66 1 97.19 83 GLN A N 1
ATOM 635 C CA . GLN A 1 83 ? -0.357 -17.344 4.297 1 97.19 83 GLN A CA 1
ATOM 636 C C . GLN A 1 83 ? -0.535 -17.469 2.787 1 97.19 83 GLN A C 1
ATOM 638 O O . GLN A 1 83 ? -1.399 -18.203 2.316 1 97.19 83 GLN A O 1
ATOM 643 N N . ALA A 1 84 ? 0.256 -16.703 2.088 1 97.31 84 ALA A N 1
ATOM 644 C CA . ALA A 1 84 ? 0.16 -16.75 0.631 1 97.31 84 ALA A CA 1
ATOM 645 C C . ALA A 1 84 ? 0.529 -18.141 0.104 1 97.31 84 ALA A C 1
ATOM 647 O O . ALA A 1 84 ? -0.16 -18.688 -0.761 1 97.31 84 ALA A O 1
ATOM 648 N N . THR A 1 85 ? 1.572 -18.703 0.66 1 96.56 85 THR A N 1
ATOM 649 C CA . THR A 1 85 ? 2.01 -20.016 0.204 1 96.56 85 THR A CA 1
ATOM 650 C C . THR A 1 85 ? 0.988 -21.094 0.58 1 96.56 85 THR A C 1
ATOM 652 O O . THR A 1 85 ? 0.728 -22 -0.2 1 96.56 85 THR A O 1
ATOM 655 N N . ALA A 1 86 ? 0.404 -20.984 1.689 1 96.56 86 ALA A N 1
ATOM 656 C CA . ALA A 1 86 ? -0.612 -21.938 2.133 1 96.56 86 ALA A CA 1
ATOM 657 C C . ALA A 1 86 ? -1.858 -21.859 1.257 1 96.56 86 ALA A C 1
ATOM 659 O O . ALA A 1 86 ? -2.637 -22.812 1.186 1 96.56 86 ALA A O 1
ATOM 660 N N . SER A 1 87 ? -1.993 -20.719 0.547 1 95.56 87 SER A N 1
ATOM 661 C CA . SER A 1 87 ? -3.209 -20.5 -0.227 1 95.56 87 SER A CA 1
ATOM 662 C C . SER A 1 87 ? -2.963 -20.703 -1.717 1 95.56 87 SER A C 1
ATOM 664 O O . SER A 1 87 ? -3.818 -20.391 -2.545 1 95.56 87 SER A O 1
ATOM 666 N N . GLY A 1 88 ? -1.766 -21.125 -2.092 1 94.19 88 GLY A N 1
ATOM 667 C CA . GLY A 1 88 ? -1.586 -21.594 -3.461 1 94.19 88 GLY A CA 1
ATOM 668 C C . GLY A 1 88 ? -0.553 -20.781 -4.227 1 94.19 88 GLY A C 1
ATOM 669 O O . GLY A 1 88 ? -0.208 -21.125 -5.359 1 94.19 88 GLY A O 1
ATOM 670 N N . PHE A 1 89 ? -0.089 -19.703 -3.676 1 96.31 89 PHE A N 1
ATOM 671 C CA . PHE A 1 89 ? 1.03 -19.016 -4.316 1 96.31 89 PHE A CA 1
ATOM 672 C C . PHE A 1 89 ? 2.328 -19.781 -4.094 1 96.31 89 PHE A C 1
ATOM 674 O O . PHE A 1 89 ? 2.873 -19.781 -2.988 1 96.31 89 PHE A O 1
ATOM 681 N N . THR A 1 90 ? 2.826 -20.281 -5.082 1 95.31 90 THR A N 1
ATOM 682 C CA . THR A 1 90 ? 4.062 -21.062 -5 1 95.31 90 THR A CA 1
ATOM 683 C C . THR A 1 90 ? 5.254 -20.141 -4.73 1 95.31 90 THR A C 1
ATOM 685 O O . THR A 1 90 ? 6.199 -20.547 -4.043 1 95.31 90 THR A O 1
ATOM 688 N N . HIS A 1 91 ? 5.199 -18.953 -5.273 1 96.31 91 HIS A N 1
ATOM 689 C CA . HIS A 1 91 ? 6.289 -18 -5.16 1 96.31 91 HIS A CA 1
ATOM 690 C C . HIS A 1 91 ? 5.797 -16.672 -4.59 1 96.31 91 HIS A C 1
ATOM 692 O O . HIS A 1 91 ? 4.738 -16.172 -4.98 1 96.31 91 HIS A O 1
ATOM 698 N N . VAL A 1 92 ? 6.578 -16.203 -3.627 1 97.62 92 VAL A N 1
ATOM 699 C CA . VAL A 1 92 ? 6.375 -14.867 -3.086 1 97.62 92 VAL A CA 1
ATOM 700 C C . VAL A 1 92 ? 7.668 -14.062 -3.193 1 97.62 92 VAL A C 1
ATOM 702 O O . VAL A 1 92 ? 8.742 -14.547 -2.822 1 97.62 92 VAL A O 1
ATOM 705 N N . LEU A 1 93 ? 7.586 -12.898 -3.758 1 98.12 93 LEU A N 1
ATOM 706 C CA . LEU A 1 93 ? 8.758 -12.047 -3.914 1 98.12 93 LEU A CA 1
ATOM 707 C C . LEU A 1 93 ? 8.477 -10.641 -3.414 1 98.12 93 LEU A C 1
ATOM 709 O O . LEU A 1 93 ? 7.488 -10.023 -3.805 1 98.12 93 LEU A O 1
ATOM 713 N N . PHE A 1 94 ? 9.359 -10.18 -2.57 1 98.44 94 PHE A N 1
ATOM 714 C CA . PHE A 1 94 ? 9.242 -8.828 -2.045 1 98.44 94 PHE A CA 1
ATOM 715 C C . PHE A 1 94 ? 10.188 -7.879 -2.777 1 98.44 94 PHE A C 1
ATOM 717 O O . PHE A 1 94 ? 11.305 -8.258 -3.133 1 98.44 94 PHE A O 1
ATOM 724 N N . ILE A 1 95 ? 9.695 -6.672 -3.037 1 98.44 95 ILE A N 1
ATOM 725 C CA . ILE A 1 95 ? 10.531 -5.586 -3.545 1 98.44 95 ILE A CA 1
ATOM 726 C C . ILE A 1 95 ? 10.688 -4.516 -2.469 1 98.44 95 ILE A C 1
ATOM 728 O O . ILE A 1 95 ? 9.703 -3.99 -1.95 1 98.44 95 ILE A O 1
ATOM 732 N N . SER A 1 96 ? 11.898 -4.172 -2.104 1 98.38 96 SER A N 1
ATOM 733 C CA . SER A 1 96 ? 12.148 -3.26 -0.994 1 98.38 96 SER A CA 1
ATOM 734 C C . SER A 1 96 ? 13.414 -2.439 -1.229 1 98.38 96 SER A C 1
ATOM 736 O O . SER A 1 96 ? 14.305 -2.863 -1.967 1 98.38 96 SER A O 1
ATOM 738 N N . SER A 1 97 ? 13.469 -1.315 -0.649 1 97.69 97 SER A N 1
ATOM 739 C CA . SER A 1 97 ? 14.672 -0.493 -0.658 1 97.69 97 SER A CA 1
ATOM 740 C C . SER A 1 97 ? 15.391 -0.552 0.686 1 97.69 97 SER A C 1
ATOM 742 O O . SER A 1 97 ? 16.266 0.267 0.962 1 97.69 97 SER A O 1
ATOM 744 N N . ASP A 1 98 ? 14.992 -1.446 1.54 1 97.06 98 ASP A N 1
ATOM 745 C CA . ASP A 1 98 ? 15.531 -1.553 2.891 1 97.06 98 ASP A CA 1
ATOM 746 C C . ASP A 1 98 ? 16.734 -2.502 2.932 1 97.06 98 ASP A C 1
ATOM 748 O O . ASP A 1 98 ? 16.562 -3.723 2.914 1 97.06 98 ASP A O 1
ATOM 752 N N . LEU A 1 99 ? 17.906 -1.989 3.174 1 94.12 99 LEU A N 1
ATOM 753 C CA . LEU A 1 99 ? 19.141 -2.764 3.141 1 94.12 99 LEU A CA 1
ATOM 754 C C . LEU A 1 99 ? 19.234 -3.701 4.34 1 94.12 99 LEU A C 1
ATOM 756 O O . LEU A 1 99 ? 20.016 -4.645 4.34 1 94.12 99 LEU A O 1
ATOM 760 N N . ARG A 1 100 ? 18.453 -3.449 5.32 1 94.94 100 ARG A N 1
ATOM 761 C CA . ARG A 1 100 ? 18.5 -4.27 6.527 1 94.94 100 ARG A CA 1
ATOM 762 C C . ARG A 1 100 ? 17.984 -5.68 6.258 1 94.94 100 ARG A C 1
ATOM 764 O O . ARG A 1 100 ? 18.219 -6.594 7.047 1 94.94 100 ARG A O 1
ATOM 771 N N . PHE A 1 101 ? 17.281 -5.793 5.137 1 93.06 101 PHE A N 1
ATOM 772 C CA . PHE A 1 101 ? 16.734 -7.102 4.789 1 93.06 101 PHE A CA 1
ATOM 773 C C . PHE A 1 101 ? 17.734 -7.895 3.957 1 93.06 101 PHE A C 1
ATOM 775 O O . PHE A 1 101 ? 17.5 -9.062 3.641 1 93.06 101 PHE A O 1
ATOM 782 N N . LYS A 1 102 ? 18.797 -7.184 3.621 1 85.12 102 LYS A N 1
ATOM 783 C CA . LYS A 1 102 ? 19.812 -7.895 2.855 1 85.12 102 LYS A CA 1
ATOM 784 C C . LYS A 1 102 ? 20.328 -9.117 3.619 1 85.12 102 LYS A C 1
ATOM 786 O O . LYS A 1 102 ? 20.656 -9.016 4.801 1 85.12 102 LYS A O 1
ATOM 791 N N . GLY A 1 103 ? 20.328 -10.25 3.012 1 83.31 103 GLY A N 1
ATOM 792 C CA . GLY A 1 103 ? 20.828 -11.461 3.648 1 83.31 103 GLY A CA 1
ATOM 793 C C . GLY A 1 103 ? 19.75 -12.234 4.379 1 83.31 103 GLY A C 1
ATOM 794 O O . GLY A 1 103 ? 20.016 -13.312 4.914 1 83.31 103 GLY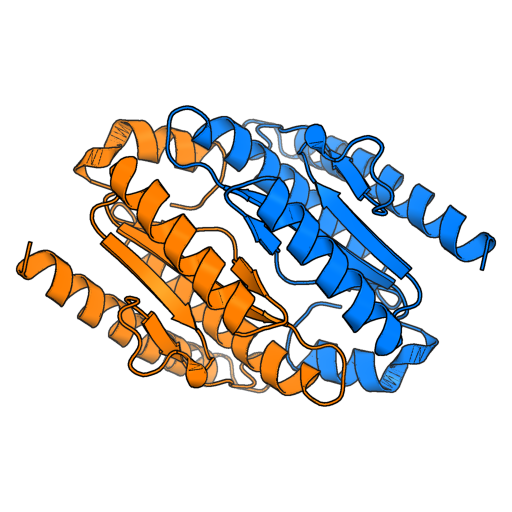 A O 1
ATOM 795 N N . SER A 1 104 ? 18.625 -11.609 4.461 1 86.31 104 SER A N 1
ATOM 796 C CA . SER A 1 104 ? 17.516 -12.344 5.082 1 86.31 104 SER A CA 1
ATOM 797 C C . SER A 1 104 ? 17.094 -13.523 4.223 1 86.31 104 SER A C 1
ATOM 799 O O . SER A 1 104 ? 17.484 -13.633 3.061 1 86.31 104 SER A O 1
ATOM 801 N N . GLU A 1 105 ? 16.406 -14.445 4.84 1 90.12 105 GLU A N 1
ATOM 802 C CA . GLU A 1 105 ? 15.891 -15.609 4.121 1 90.12 105 GLU A CA 1
ATOM 803 C C . GLU A 1 105 ? 14.656 -15.258 3.301 1 90.12 105 GLU A C 1
ATOM 805 O O . GLU A 1 105 ? 14.141 -16.094 2.557 1 90.12 105 GLU A O 1
ATOM 810 N N . LEU A 1 106 ? 14.219 -14.023 3.414 1 92.38 106 LEU A N 1
ATOM 811 C CA . LEU A 1 106 ? 13.062 -13.602 2.635 1 92.38 106 LEU A CA 1
ATOM 812 C C . LEU A 1 106 ? 13.445 -13.383 1.172 1 92.38 106 LEU A C 1
ATOM 814 O O . LEU A 1 106 ? 14.523 -12.875 0.875 1 92.38 106 LEU A O 1
ATOM 818 N N . PRO A 1 107 ? 12.633 -13.898 0.265 1 94.12 107 PRO A N 1
ATOM 819 C CA . PRO A 1 107 ? 12.867 -13.578 -1.146 1 94.12 107 PRO A CA 1
ATOM 820 C C . PRO A 1 107 ? 12.633 -12.109 -1.464 1 94.12 107 PRO A C 1
ATOM 822 O O . PRO A 1 107 ? 11.5 -11.703 -1.746 1 94.12 107 PRO A O 1
ATOM 825 N N . ILE A 1 108 ? 13.703 -11.375 -1.388 1 96.44 108 ILE A N 1
ATOM 826 C CA . ILE A 1 108 ? 13.578 -9.93 -1.522 1 96.44 108 ILE A CA 1
ATOM 827 C C . ILE A 1 108 ? 14.516 -9.43 -2.621 1 96.44 108 ILE A C 1
ATOM 829 O O . ILE A 1 108 ? 15.688 -9.828 -2.678 1 96.44 108 ILE A O 1
ATOM 833 N N . ILE A 1 109 ? 13.969 -8.648 -3.461 1 96.75 109 ILE A N 1
ATOM 834 C CA . ILE A 1 109 ? 14.789 -7.91 -4.422 1 96.75 109 ILE A CA 1
ATOM 835 C C . ILE A 1 109 ? 14.945 -6.465 -3.961 1 96.75 109 ILE A C 1
ATOM 837 O O . ILE A 1 109 ? 13.961 -5.777 -3.691 1 96.75 109 ILE A O 1
ATOM 841 N N . PHE A 1 110 ? 16.188 -6.078 -3.945 1 97.38 110 PHE A N 1
ATOM 842 C CA . PHE A 1 110 ? 16.5 -4.73 -3.488 1 97.38 110 PHE A CA 1
ATOM 843 C C . PHE A 1 110 ? 16.484 -3.748 -4.652 1 97.38 110 PHE A C 1
ATOM 845 O O . PHE A 1 110 ? 17.031 -4.035 -5.723 1 97.38 110 PHE A O 1
ATOM 852 N N . VAL A 1 111 ? 15.828 -2.625 -4.41 1 97.81 111 VAL A N 1
ATOM 853 C CA . VAL A 1 111 ? 15.906 -1.493 -5.328 1 97.81 111 VAL A CA 1
ATOM 854 C C . VAL A 1 111 ? 16.328 -0.237 -4.566 1 97.81 111 VAL A C 1
ATOM 856 O O . VAL A 1 111 ? 15.883 -0.013 -3.438 1 97.81 111 VAL A O 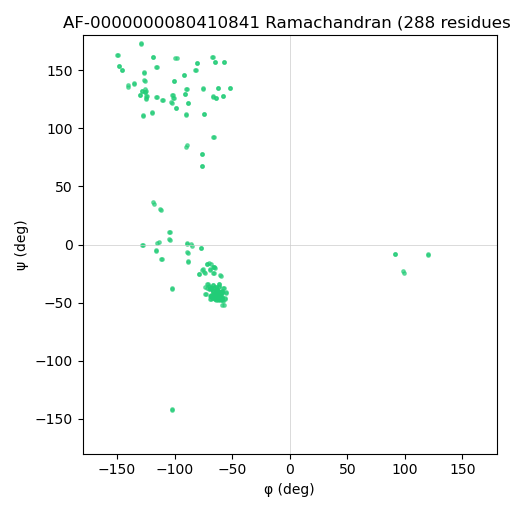1
ATOM 859 N N . PRO A 1 112 ? 17.141 0.605 -5.109 1 97.31 112 PRO A N 1
ATOM 860 C CA . PRO A 1 112 ? 17.578 1.805 -4.395 1 97.31 112 PRO A CA 1
ATOM 861 C C . PRO A 1 112 ? 16.562 2.943 -4.477 1 97.31 112 PRO A C 1
ATOM 863 O O . PRO A 1 112 ? 15.789 3.023 -5.441 1 97.31 112 PRO A O 1
ATOM 866 N N . PRO A 1 113 ? 16.578 3.771 -3.406 1 97.75 113 PRO A N 1
ATOM 867 C CA . PRO A 1 113 ? 15.781 4.988 -3.553 1 97.75 113 PRO A CA 1
ATOM 868 C C . PRO A 1 113 ? 16.297 5.906 -4.66 1 97.75 113 PRO A C 1
ATOM 870 O O . PRO A 1 113 ? 17.5 6.184 -4.73 1 97.75 113 PRO A O 1
ATOM 873 N N . LEU A 1 114 ? 15.383 6.23 -5.531 1 96.62 114 LEU A N 1
ATOM 874 C CA . LEU A 1 114 ? 15.688 7.156 -6.621 1 96.62 114 LEU A CA 1
ATOM 875 C C . LEU A 1 114 ? 14.578 8.18 -6.789 1 96.62 114 LEU A C 1
ATOM 877 O O . LEU A 1 114 ? 13.391 7.844 -6.688 1 96.62 114 LEU A O 1
ATOM 881 N N . ALA A 1 115 ? 14.945 9.445 -7.023 1 93.56 115 ALA A N 1
ATOM 882 C CA . ALA A 1 115 ? 13.969 10.492 -7.324 1 93.56 115 ALA A CA 1
ATOM 883 C C . ALA A 1 115 ? 13.469 10.375 -8.758 1 93.56 115 ALA A C 1
ATOM 885 O O . ALA A 1 115 ? 13.805 11.203 -9.609 1 93.56 115 ALA A O 1
ATOM 886 N N . LEU A 1 116 ? 12.594 9.469 -8.969 1 95.69 116 LEU A N 1
ATOM 887 C CA . LEU A 1 116 ? 12.141 9.188 -10.328 1 95.69 116 LEU A CA 1
ATOM 888 C C . LEU A 1 116 ? 11.414 10.383 -10.93 1 95.69 116 LEU A C 1
ATOM 890 O O . LEU A 1 116 ? 11.523 10.648 -12.125 1 95.69 116 LEU A O 1
ATOM 894 N N . LYS A 1 117 ? 10.695 11.039 -10.078 1 91 117 LYS A N 1
ATOM 895 C CA . LYS A 1 117 ? 9.914 12.172 -10.562 1 91 117 LYS A CA 1
ATOM 896 C C . LYS A 1 117 ? 10.812 13.328 -10.969 1 91 117 LYS A C 1
ATOM 898 O O . LYS A 1 117 ? 10.391 14.227 -11.711 1 91 117 LYS A O 1
ATOM 903 N N . GLY A 1 118 ? 12.055 13.359 -10.445 1 89.12 118 GLY A N 1
ATOM 904 C CA . GLY A 1 118 ? 13.016 14.383 -10.828 1 89.12 118 GLY A CA 1
ATOM 905 C C . GLY A 1 118 ? 13.789 14.031 -12.086 1 89.12 118 GLY A C 1
ATOM 906 O O . GLY A 1 118 ? 14.555 14.852 -12.594 1 89.12 118 GLY A O 1
ATOM 907 N N . MET A 1 119 ? 13.492 12.898 -12.633 1 90.81 119 MET A N 1
ATOM 908 C CA . MET A 1 119 ? 14.18 12.414 -13.828 1 90.81 119 MET A CA 1
ATOM 909 C C . MET A 1 119 ? 13.344 12.672 -15.078 1 90.81 119 MET A C 1
ATOM 911 O O . MET A 1 119 ? 12.133 12.875 -14.984 1 90.81 119 MET A O 1
ATOM 915 N N . SER A 1 120 ? 14.086 12.633 -16.219 1 93.81 120 SER A N 1
ATOM 916 C CA . SER A 1 120 ? 13.312 12.641 -17.453 1 93.81 120 SER A CA 1
ATOM 917 C C . SER A 1 120 ? 12.461 11.383 -17.578 1 93.81 120 SER A C 1
ATOM 919 O O . SER A 1 120 ? 12.797 10.336 -17.016 1 93.81 120 SER A O 1
ATOM 921 N N . GLY A 1 121 ? 11.422 11.492 -18.359 1 93.44 121 GLY A N 1
ATOM 922 C CA . GLY A 1 121 ? 10.57 10.336 -18.594 1 93.44 121 GLY A CA 1
ATOM 923 C C . GLY A 1 121 ? 11.336 9.141 -19.125 1 93.44 121 GLY A C 1
ATOM 924 O O . GLY A 1 121 ? 11.125 8.016 -18.656 1 93.44 121 GLY A O 1
ATOM 925 N N . GLU 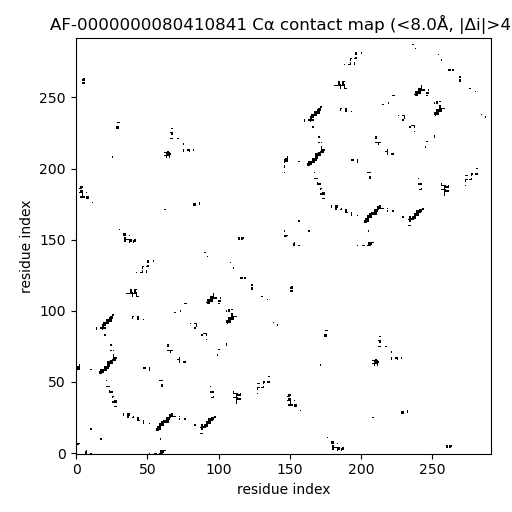A 1 122 ? 12.211 9.438 -20 1 96.12 122 GLU A N 1
ATOM 926 C CA . GLU A 1 122 ? 12.992 8.367 -20.609 1 96.12 122 GLU A CA 1
ATOM 927 C C . GLU A 1 122 ? 13.953 7.75 -19.594 1 96.12 122 GLU A C 1
ATOM 929 O O . GLU A 1 122 ? 14.094 6.527 -19.531 1 96.12 122 GLU A O 1
ATOM 934 N N . GLN A 1 123 ? 14.641 8.508 -18.875 1 95.56 123 GLN A N 1
ATOM 935 C CA . GLN A 1 123 ? 15.594 8.039 -17.859 1 95.56 123 GLN A CA 1
ATOM 936 C C . GLN A 1 123 ? 14.891 7.215 -16.781 1 95.56 123 GLN A C 1
ATOM 938 O O . GLN A 1 123 ? 15.359 6.141 -16.422 1 95.56 123 GLN A O 1
ATOM 943 N N . SER A 1 124 ? 13.781 7.695 -16.281 1 96.25 124 SER A N 1
ATOM 944 C CA . SER A 1 124 ? 13.031 6.984 -15.25 1 96.25 124 SER A CA 1
ATOM 945 C C . SER A 1 124 ? 12.508 5.648 -15.766 1 96.25 124 SER A C 1
ATOM 947 O O . SER A 1 124 ? 12.539 4.645 -15.055 1 96.25 124 SER A O 1
ATOM 949 N N . HIS A 1 125 ? 12.047 5.723 -16.969 1 96.81 125 HIS A N 1
ATOM 950 C CA . HIS A 1 125 ? 11.539 4.504 -17.594 1 96.81 125 HIS A CA 1
ATOM 951 C C . HIS A 1 125 ? 12.633 3.449 -17.703 1 96.81 125 HIS A C 1
ATOM 953 O O . HIS A 1 125 ? 12.414 2.279 -17.391 1 96.81 125 HIS A O 1
ATOM 959 N N . THR A 1 126 ? 13.781 3.84 -18.141 1 97.31 126 THR A N 1
ATOM 960 C CA . THR A 1 126 ? 14.906 2.93 -18.297 1 97.31 126 THR A CA 1
ATOM 961 C C . THR A 1 126 ? 15.312 2.326 -16.969 1 97.31 126 THR A C 1
ATOM 963 O O . THR A 1 126 ? 15.586 1.127 -16.875 1 97.31 126 THR A O 1
ATOM 966 N N . MET A 1 127 ? 15.359 3.139 -16 1 97.25 127 MET A N 1
ATOM 967 C CA . MET A 1 127 ? 15.727 2.678 -14.672 1 97.25 127 MET A CA 1
ATOM 968 C C . MET A 1 127 ? 14.727 1.646 -14.156 1 97.25 127 MET A C 1
ATOM 970 O O . MET A 1 127 ? 15.117 0.597 -13.641 1 97.25 127 MET A O 1
ATOM 974 N N . VAL A 1 128 ? 13.477 1.962 -14.297 1 98.31 128 VAL A N 1
ATOM 975 C CA . VAL A 1 128 ? 12.414 1.078 -13.836 1 98.31 128 VAL A CA 1
ATOM 976 C C . VAL A 1 128 ? 12.469 -0.245 -14.594 1 98.31 128 VAL A C 1
ATOM 978 O O . VAL A 1 128 ? 12.336 -1.316 -14 1 98.31 128 VAL A O 1
ATOM 981 N N . GLN A 1 129 ? 12.734 -0.156 -15.867 1 98.19 129 GLN A N 1
ATOM 982 C CA . GLN A 1 129 ? 12.836 -1.354 -16.688 1 98.19 129 GLN A CA 1
ATOM 983 C C . GLN A 1 129 ? 14 -2.234 -16.25 1 98.19 129 GLN A C 1
ATOM 985 O O . GLN A 1 129 ? 13.883 -3.461 -16.219 1 98.19 129 GLN A O 1
ATOM 990 N N . ASN A 1 130 ? 15.055 -1.636 -15.938 1 98.06 130 ASN A N 1
ATOM 991 C CA . ASN A 1 130 ? 16.234 -2.373 -15.484 1 98.06 130 ASN A CA 1
ATOM 992 C C . ASN A 1 130 ? 15.945 -3.135 -14.188 1 98.06 130 ASN A C 1
ATOM 994 O O . ASN A 1 130 ? 16.281 -4.316 -14.07 1 98.06 130 ASN A O 1
ATOM 998 N N . PHE A 1 131 ? 15.281 -2.486 -13.289 1 98.31 131 PHE A N 1
ATOM 999 C CA . PHE A 1 131 ? 14.984 -3.143 -12.023 1 98.31 131 PHE A CA 1
ATOM 1000 C C . PHE A 1 131 ? 13.898 -4.199 -12.203 1 98.31 131 PHE A C 1
ATOM 1002 O O . PHE A 1 131 ? 13.93 -5.246 -11.555 1 98.31 131 PHE A O 1
ATOM 1009 N N . ALA A 1 132 ? 12.945 -3.904 -13.07 1 98.56 132 ALA A N 1
ATOM 1010 C CA . ALA A 1 132 ? 11.922 -4.902 -13.367 1 98.56 132 ALA A CA 1
ATOM 1011 C C . ALA A 1 132 ? 12.539 -6.152 -13.992 1 98.56 132 ALA A C 1
ATOM 1013 O O . ALA A 1 132 ? 12.148 -7.273 -13.672 1 98.56 132 ALA A O 1
ATOM 1014 N N . THR A 1 133 ? 13.508 -5.93 -14.883 1 98.25 133 THR A N 1
ATOM 1015 C CA . THR A 1 133 ? 14.219 -7.047 -15.492 1 98.25 133 THR A CA 1
ATOM 1016 C C . THR A 1 133 ? 14.914 -7.895 -14.43 1 98.25 133 THR A C 1
ATOM 1018 O O . THR A 1 133 ? 14.922 -9.125 -14.516 1 98.25 133 THR A O 1
ATOM 1021 N N . GLN A 1 134 ? 15.477 -7.254 -13.5 1 97.44 134 GLN A N 1
ATOM 1022 C CA . GLN A 1 134 ? 16.125 -7.973 -12.406 1 97.44 134 GLN A CA 1
ATOM 1023 C C . GLN A 1 134 ? 15.109 -8.812 -11.633 1 97.44 134 GLN A C 1
ATOM 1025 O O . GLN A 1 134 ? 15.383 -9.961 -11.289 1 97.44 134 GLN A O 1
ATOM 1030 N N . VAL A 1 135 ? 13.969 -8.266 -11.32 1 97.69 135 VAL A N 1
ATOM 1031 C CA . VAL A 1 135 ? 12.914 -8.977 -10.609 1 97.69 135 VAL A CA 1
ATOM 1032 C C . VAL A 1 135 ? 12.469 -10.188 -11.422 1 97.69 135 VAL A C 1
ATOM 1034 O O . VAL A 1 135 ? 12.352 -11.297 -10.891 1 97.69 135 VAL A O 1
ATOM 1037 N N . ILE A 1 136 ? 12.273 -9.953 -12.703 1 97.62 136 ILE A N 1
ATOM 1038 C CA . ILE A 1 136 ? 11.758 -10.992 -13.594 1 97.62 136 ILE A CA 1
ATOM 1039 C C . ILE A 1 136 ? 12.789 -12.109 -13.727 1 97.62 136 ILE A C 1
ATOM 1041 O O . ILE A 1 136 ? 12.438 -13.289 -13.711 1 97.62 136 ILE A O 1
ATOM 1045 N N . THR A 1 137 ? 14.062 -11.711 -13.82 1 96.62 137 THR A N 1
ATOM 1046 C CA . THR A 1 137 ? 15.133 -12.695 -13.898 1 96.62 137 THR A CA 1
ATOM 1047 C C . THR A 1 137 ? 15.18 -13.547 -12.633 1 96.62 137 THR A C 1
ATOM 1049 O O . THR A 1 137 ? 15.32 -14.773 -12.703 1 96.62 137 THR A O 1
ATOM 1052 N N . ASP A 1 138 ? 15.055 -12.906 -11.539 1 95.69 138 ASP A N 1
ATOM 1053 C CA . ASP A 1 138 ? 15.047 -13.633 -10.273 1 95.69 138 ASP A CA 1
ATOM 1054 C C . ASP A 1 138 ? 13.859 -14.594 -10.203 1 95.69 138 ASP A C 1
ATOM 1056 O O . ASP A 1 138 ? 14.023 -15.758 -9.844 1 95.69 138 ASP A O 1
ATOM 1060 N N . LEU A 1 139 ? 12.664 -14.156 -10.547 1 95.31 139 LEU A N 1
ATOM 1061 C CA . LEU A 1 139 ? 11.461 -14.977 -10.547 1 95.31 139 LEU A CA 1
ATOM 1062 C C . LEU A 1 139 ? 11.617 -16.156 -11.5 1 95.31 139 LEU A C 1
ATOM 1064 O O . LEU A 1 139 ? 11.266 -17.297 -11.148 1 95.31 139 LEU A O 1
ATOM 1068 N N . SER A 1 140 ? 12.219 -15.859 -12.648 1 94 140 SER A N 1
ATOM 1069 C CA . SER A 1 140 ? 12.406 -16.922 -13.633 1 94 140 SER A CA 1
ATOM 1070 C C . SER A 1 140 ? 13.32 -18.016 -13.102 1 94 140 SER A C 1
ATOM 1072 O O . SER A 1 140 ? 13.086 -19.203 -13.359 1 94 140 SER A O 1
ATOM 1074 N N . SER A 1 141 ? 14.258 -17.562 -12.422 1 93 141 SER A N 1
ATOM 1075 C CA . SER A 1 141 ? 15.18 -18.547 -11.836 1 93 141 SER A CA 1
ATOM 1076 C C . SER A 1 141 ? 14.477 -19.406 -10.789 1 93 141 SER A C 1
ATOM 1078 O O . SER A 1 141 ? 14.742 -20.609 -10.695 1 93 141 SER A O 1
ATOM 1080 N N . ARG A 1 142 ? 13.594 -18.859 -10.039 1 90.19 142 ARG A N 1
ATOM 1081 C CA . ARG A 1 142 ? 12.844 -19.578 -9.016 1 90.19 142 ARG A CA 1
ATOM 1082 C C . ARG A 1 142 ? 11.852 -20.547 -9.641 1 90.19 142 ARG A C 1
ATOM 1084 O O . ARG A 1 142 ? 11.609 -21.625 -9.109 1 90.19 142 ARG A O 1
ATOM 1091 N N . TRP A 1 143 ? 11.297 -20.109 -10.766 1 90.44 143 TRP A N 1
ATOM 1092 C CA . TRP A 1 143 ? 10.328 -20.938 -11.477 1 90.44 143 TRP A CA 1
ATOM 1093 C C . TRP A 1 143 ? 11 -22.188 -12.047 1 90.44 143 TRP A C 1
ATOM 1095 O O . TRP A 1 143 ? 10.398 -23.266 -12.094 1 90.44 143 TRP A O 1
ATOM 1105 N N . MET A 1 144 ? 12.234 -22.062 -12.461 1 86.19 144 MET A N 1
ATOM 1106 C CA . MET A 1 144 ? 12.969 -23.188 -13.055 1 86.19 144 MET A CA 1
ATOM 1107 C C . MET A 1 144 ? 13.43 -24.156 -11.977 1 86.19 144 MET A C 1
ATOM 1109 O O . MET A 1 144 ? 13.672 -25.328 -12.258 1 86.19 144 MET A O 1
ATOM 1113 N N . ALA A 1 145 ? 13.523 -23.719 -10.789 1 79.38 145 ALA A N 1
ATOM 1114 C CA . ALA A 1 145 ? 14.008 -24.547 -9.68 1 79.38 145 ALA A CA 1
ATOM 1115 C C . ALA A 1 145 ? 12.859 -25.312 -9.039 1 79.38 145 ALA A C 1
ATOM 1117 O O . ALA A 1 145 ? 13.094 -26.25 -8.266 1 79.38 145 ALA A O 1
ATOM 1118 N N . THR A 1 146 ? 11.633 -24.984 -9.289 1 69.88 146 THR A N 1
ATOM 1119 C CA . THR A 1 146 ? 10.484 -25.672 -8.711 1 69.88 146 THR A CA 1
ATOM 1120 C C . THR A 1 146 ? 9.906 -26.688 -9.695 1 69.88 146 THR A C 1
ATOM 1122 O O . THR A 1 146 ? 9.867 -26.422 -10.898 1 69.88 146 THR A O 1
ATOM 1125 N N . MET B 1 1 ? -0.96 15.703 -1.323 1 95.38 1 MET B N 1
ATOM 1126 C CA . MET B 1 1 ? 0.407 15.203 -1.432 1 95.38 1 MET B CA 1
ATOM 1127 C C . MET B 1 1 ? 0.454 13.695 -1.212 1 95.38 1 MET B C 1
ATOM 1129 O O . MET B 1 1 ? -0.411 13.133 -0.537 1 95.38 1 MET B O 1
ATOM 1133 N N . ARG B 1 2 ? 1.446 13.102 -1.873 1 96.38 2 ARG B N 1
ATOM 1134 C CA . ARG B 1 2 ? 1.657 11.664 -1.733 1 96.38 2 ARG B CA 1
ATOM 1135 C C . ARG B 1 2 ? 3.035 11.367 -1.15 1 96.38 2 ARG B C 1
ATOM 1137 O O . ARG B 1 2 ? 3.898 12.242 -1.106 1 96.38 2 ARG B O 1
ATOM 1144 N N . PHE B 1 3 ? 3.162 10.156 -0.63 1 97.69 3 PHE B N 1
ATOM 1145 C CA . PHE B 1 3 ? 4.43 9.734 -0.047 1 97.69 3 PHE B CA 1
ATOM 1146 C C . PHE B 1 3 ? 5.441 9.391 -1.137 1 97.69 3 PHE B C 1
ATOM 1148 O O . PHE B 1 3 ? 5.801 8.227 -1.312 1 97.69 3 PHE B O 1
ATOM 1155 N N . ASP B 1 4 ? 5.852 10.398 -1.853 1 97.06 4 ASP B N 1
ATOM 1156 C CA . ASP B 1 4 ? 6.926 10.328 -2.838 1 97.06 4 ASP B CA 1
ATOM 1157 C C . ASP B 1 4 ? 7.957 11.43 -2.607 1 97.06 4 ASP B C 1
ATOM 1159 O O . ASP B 1 4 ? 7.746 12.32 -1.776 1 97.06 4 ASP B O 1
ATOM 1163 N N . GLY B 1 5 ? 9.023 11.414 -3.318 1 96 5 GLY B N 1
ATOM 1164 C CA . GLY B 1 5 ? 10.156 12.273 -3.033 1 96 5 GLY B CA 1
ATOM 1165 C C . GLY B 1 5 ? 9.805 13.75 -3.059 1 96 5 GLY B C 1
ATOM 1166 O O . GLY B 1 5 ? 10.047 14.469 -2.086 1 96 5 GLY B O 1
ATOM 1167 N N . LEU B 1 6 ? 9.203 14.227 -4.094 1 95.31 6 LEU B N 1
ATOM 1168 C CA . LEU B 1 6 ? 8.898 15.641 -4.273 1 95.31 6 LEU B CA 1
ATOM 1169 C C . LEU B 1 6 ? 7.867 16.109 -3.254 1 95.31 6 LEU B C 1
ATOM 1171 O O . LEU B 1 6 ? 8.047 17.156 -2.617 1 95.31 6 LEU B O 1
ATOM 1175 N N . ASP B 1 7 ? 6.844 15.359 -3.08 1 95.81 7 ASP B N 1
ATOM 1176 C CA . ASP B 1 7 ? 5.789 15.719 -2.135 1 95.81 7 ASP B CA 1
ATOM 1177 C C . ASP B 1 7 ? 6.293 15.648 -0.696 1 95.81 7 ASP B C 1
ATOM 1179 O O . ASP B 1 7 ? 5.863 16.422 0.157 1 95.81 7 ASP B O 1
ATOM 1183 N N . ALA B 1 8 ? 7.148 14.648 -0.416 1 96.25 8 ALA B N 1
ATOM 1184 C CA . ALA B 1 8 ? 7.73 14.531 0.92 1 96.25 8 ALA B CA 1
ATOM 1185 C C . ALA B 1 8 ? 8.562 15.758 1.269 1 96.25 8 ALA B C 1
ATOM 1187 O O . ALA B 1 8 ? 8.461 16.297 2.377 1 96.25 8 ALA B O 1
ATOM 1188 N N . MET B 1 9 ? 9.367 16.156 0.312 1 95.12 9 MET B N 1
ATOM 1189 C CA . MET B 1 9 ? 10.172 17.359 0.517 1 95.12 9 MET B CA 1
ATOM 1190 C C . MET B 1 9 ? 9.281 18.562 0.791 1 95.12 9 MET B C 1
ATOM 1192 O O . MET B 1 9 ? 9.539 19.344 1.721 1 95.12 9 MET B O 1
ATOM 1196 N N . LYS B 1 10 ? 8.305 18.703 0.018 1 94.5 10 LYS B N 1
ATOM 1197 C CA . LYS B 1 10 ? 7.367 19.812 0.174 1 94.5 10 LYS B CA 1
ATOM 1198 C C . LYS B 1 10 ? 6.637 19.734 1.513 1 94.5 10 LYS B C 1
ATOM 1200 O O . LYS B 1 10 ? 6.457 20.75 2.189 1 94.5 10 LYS B O 1
ATOM 1205 N N . SER B 1 11 ? 6.188 18.562 1.85 1 94.5 11 SER B N 1
ATOM 1206 C CA . SER B 1 11 ? 5.461 18.359 3.1 1 94.5 11 SER B CA 1
ATOM 1207 C C . SER B 1 11 ? 6.312 18.75 4.301 1 94.5 11 SER B C 1
ATOM 1209 O O . SER B 1 11 ? 5.805 19.328 5.266 1 94.5 11 SER B O 1
ATOM 1211 N N . LEU B 1 12 ? 7.586 18.422 4.25 1 93.88 12 LEU B N 1
ATOM 1212 C CA . LEU B 1 12 ? 8.492 18.734 5.348 1 93.88 12 LEU B CA 1
ATOM 1213 C C . LEU B 1 12 ? 8.672 20.25 5.484 1 93.88 12 LEU B C 1
ATOM 1215 O O . LEU B 1 12 ? 8.695 20.766 6.602 1 93.88 12 LEU B O 1
ATOM 1219 N N . SER B 1 13 ? 8.758 20.891 4.41 1 92.94 13 SER B N 1
ATOM 1220 C CA . SER B 1 13 ? 8.977 22.344 4.414 1 92.94 13 SER B CA 1
ATOM 1221 C C . SER B 1 13 ? 7.703 23.078 4.801 1 92.94 13 SER B C 1
ATOM 1223 O O . SER B 1 13 ? 7.762 24.219 5.289 1 92.94 13 SER B O 1
ATOM 1225 N N . GLU B 1 14 ? 6.531 22.438 4.602 1 92.38 14 GLU B N 1
ATOM 1226 C CA . GLU B 1 14 ? 5.246 23.078 4.863 1 92.38 14 GLU B CA 1
ATOM 1227 C C . GLU B 1 14 ? 4.473 22.344 5.953 1 92.38 14 GLU B C 1
ATOM 1229 O O . GLU B 1 14 ? 3.248 22.219 5.883 1 92.38 14 GLU B O 1
ATOM 1234 N N . ARG B 1 15 ? 5.207 21.844 6.891 1 90.25 15 ARG B N 1
ATOM 1235 C CA . ARG B 1 15 ? 4.613 20.984 7.902 1 90.25 15 ARG B CA 1
ATOM 1236 C C . ARG B 1 15 ? 3.516 21.703 8.672 1 90.25 15 ARG B C 1
ATOM 1238 O O . ARG B 1 15 ? 2.557 21.078 9.133 1 90.25 15 ARG B O 1
ATOM 1245 N N . GLN B 1 16 ? 3.566 23 8.773 1 91.69 16 GLN B N 1
ATOM 1246 C CA . GLN B 1 16 ? 2.543 23.781 9.469 1 91.69 16 GLN B CA 1
ATOM 1247 C C . GLN B 1 16 ? 1.205 23.703 8.742 1 91.69 16 GLN B C 1
ATOM 1249 O O . GLN B 1 16 ? 0.147 23.875 9.352 1 91.69 16 GLN B O 1
ATOM 1254 N N . TYR B 1 17 ? 1.219 23.422 7.406 1 92.88 17 TYR B N 1
ATOM 1255 C CA . TYR B 1 17 ? 0.016 23.359 6.582 1 92.88 17 TYR B CA 1
ATOM 1256 C C . TYR B 1 17 ? -0.374 21.906 6.312 1 92.88 17 TYR B C 1
ATOM 1258 O O . TYR B 1 17 ? -1.56 21.578 6.297 1 92.88 17 TYR B O 1
ATOM 1266 N N . VAL B 1 18 ? 0.624 21.094 6.129 1 94.75 18 VAL B N 1
ATOM 1267 C CA . VAL B 1 18 ? 0.389 19.672 5.898 1 94.75 18 VAL B CA 1
ATOM 1268 C C . VAL B 1 18 ? 0.383 18.922 7.234 1 94.75 18 VAL B C 1
ATOM 1270 O O . VAL B 1 18 ? 1.366 18.281 7.59 1 94.75 18 VAL B O 1
ATOM 1273 N N . ASP B 1 19 ? -0.714 18.922 7.863 1 95.38 19 ASP B N 1
ATOM 1274 C CA . ASP B 1 19 ? -0.736 18.469 9.258 1 95.38 19 ASP B CA 1
ATOM 1275 C C . ASP B 1 19 ? -1.538 17.188 9.406 1 95.38 19 ASP B C 1
ATOM 1277 O O . ASP B 1 19 ? -1.76 16.703 10.523 1 95.38 19 ASP B O 1
ATOM 1281 N N . THR B 1 20 ? -2.066 16.625 8.297 1 97.12 20 THR B N 1
ATOM 1282 C CA . THR B 1 20 ? -2.951 15.461 8.359 1 97.12 20 THR B CA 1
ATOM 1283 C C . THR B 1 20 ? -2.414 14.328 7.488 1 97.12 20 THR B C 1
ATOM 1285 O O . THR B 1 20 ? -2.104 14.531 6.312 1 97.12 20 THR B O 1
ATOM 1288 N N . LEU B 1 21 ? -2.27 13.188 8.109 1 98 21 LEU B N 1
ATOM 1289 C CA . LEU B 1 21 ? -1.882 11.977 7.395 1 98 21 LEU B CA 1
ATOM 1290 C C . LEU B 1 21 ? -3.086 11.07 7.172 1 98 21 LEU B C 1
ATOM 1292 O O . LEU B 1 21 ? -3.791 10.719 8.125 1 98 21 LEU B O 1
ATOM 1296 N N . VAL B 1 22 ? -3.387 10.734 5.93 1 98.56 22 VAL B N 1
ATOM 1297 C CA . VAL B 1 22 ? -4.43 9.773 5.57 1 98.56 22 VAL B CA 1
ATOM 1298 C C . VAL B 1 22 ? -3.801 8.43 5.223 1 98.56 22 VAL B C 1
ATOM 1300 O O . VAL B 1 22 ? -2.936 8.352 4.348 1 98.56 22 VAL B O 1
ATOM 1303 N N . VAL B 1 23 ? -4.258 7.371 5.871 1 98.75 23 VAL B N 1
ATOM 1304 C CA . VAL B 1 23 ? -3.551 6.098 5.789 1 98.75 23 VAL B CA 1
ATOM 1305 C C . VAL B 1 23 ? -4.52 4.992 5.367 1 98.75 23 VAL B C 1
ATOM 1307 O O . VAL B 1 23 ? -5.402 4.605 6.137 1 98.75 23 VAL B O 1
ATOM 1310 N N . PRO B 1 24 ? -4.363 4.434 4.141 1 98.81 24 PRO B N 1
ATOM 1311 C CA . PRO B 1 24 ? -5.109 3.223 3.799 1 98.81 24 PRO B CA 1
ATOM 1312 C C . PRO B 1 24 ? -4.676 2.01 4.621 1 98.81 24 PRO B C 1
ATOM 1314 O O . PRO B 1 24 ? -3.482 1.707 4.699 1 98.81 24 PRO B O 1
ATOM 1317 N N . LEU B 1 25 ? -5.598 1.363 5.23 1 98.62 25 LEU B N 1
ATOM 1318 C CA . LEU B 1 25 ? -5.375 0.184 6.059 1 98.62 25 LEU B CA 1
ATOM 1319 C C . LEU B 1 25 ? -6.133 -1.019 5.508 1 98.62 25 LEU B C 1
ATOM 1321 O O . LEU B 1 25 ? -7.363 -1.069 5.59 1 98.62 25 LEU B O 1
ATOM 1325 N N . VAL B 1 26 ? -5.355 -2.021 5.039 1 98.69 26 VAL B N 1
ATOM 1326 C CA . VAL B 1 26 ? -5.965 -3.062 4.219 1 98.69 26 VAL B CA 1
ATOM 1327 C C . VAL B 1 26 ? -5.613 -4.438 4.781 1 98.69 26 VAL B C 1
ATOM 1329 O O . VAL B 1 26 ? -4.445 -4.723 5.059 1 98.69 26 VAL B O 1
ATOM 1332 N N . GLU B 1 27 ? -6.602 -5.262 4.906 1 98.5 27 GLU B N 1
ATOM 1333 C CA . GLU B 1 27 ? -6.34 -6.66 5.242 1 98.5 27 GLU B CA 1
ATOM 1334 C C . GLU B 1 27 ? -6.172 -7.508 3.984 1 98.5 27 GLU B C 1
ATOM 1336 O O . GLU B 1 27 ? -6.992 -7.43 3.066 1 98.5 27 GLU B O 1
ATOM 1341 N N . LEU B 1 28 ? -5.137 -8.25 3.936 1 98.5 28 LEU B N 1
ATOM 1342 C CA . LEU B 1 28 ? -4.906 -9.18 2.836 1 98.5 28 LEU B CA 1
ATOM 1343 C C . LEU B 1 28 ? -5.477 -10.555 3.16 1 98.5 28 LEU B C 1
ATOM 1345 O O . LEU B 1 28 ? -5.484 -10.969 4.32 1 98.5 28 LEU B O 1
ATOM 1349 N N . ALA B 1 29 ? -5.93 -11.172 2.18 1 97.88 29 ALA B N 1
ATOM 1350 C CA . ALA B 1 29 ? -6.305 -12.586 2.197 1 97.88 29 ALA B CA 1
ATOM 1351 C C . ALA B 1 29 ? -6.012 -13.25 0.855 1 97.88 29 ALA B C 1
ATOM 1353 O O . ALA B 1 29 ? -6.062 -12.594 -0.19 1 97.88 29 ALA B O 1
ATOM 1354 N N . PHE B 1 30 ? -5.719 -14.539 0.935 1 96.62 30 PHE B N 1
ATOM 1355 C CA . PHE B 1 30 ? -5.32 -15.211 -0.296 1 96.62 30 PHE B CA 1
ATOM 1356 C C . PHE B 1 30 ? -6.152 -16.469 -0.527 1 96.62 30 PHE B C 1
ATOM 1358 O O . PHE B 1 30 ? -5.945 -17.188 -1.506 1 96.62 30 PHE B O 1
ATOM 1365 N N . ASP B 1 31 ? -7.043 -16.703 0.425 1 94.81 31 ASP B N 1
ATOM 1366 C CA . ASP B 1 31 ? -7.938 -17.844 0.345 1 94.81 31 ASP B CA 1
ATOM 1367 C C . ASP B 1 31 ? -9.336 -17.438 -0.1 1 94.81 31 ASP B C 1
ATOM 1369 O O . ASP B 1 31 ? -9.484 -16.562 -0.969 1 94.81 31 ASP B O 1
ATOM 1373 N N . GLU B 1 32 ? -10.406 -18.031 0.452 1 93.75 32 GLU B N 1
ATOM 1374 C CA . GLU B 1 32 ? -11.781 -17.781 0.027 1 93.75 32 GLU B CA 1
ATOM 1375 C C . GLU B 1 32 ? -12.203 -16.344 0.32 1 93.75 32 GLU B C 1
ATOM 1377 O O . GLU B 1 32 ? -13.117 -15.82 -0.314 1 93.75 32 GLU B O 1
ATOM 1382 N N . ASP B 1 33 ? -11.508 -15.703 1.19 1 96.69 33 ASP B N 1
ATOM 1383 C CA . ASP B 1 33 ? -11.859 -14.344 1.589 1 96.69 33 ASP B CA 1
ATOM 1384 C C . ASP B 1 33 ? -11.18 -13.312 0.698 1 96.69 33 ASP B C 1
ATOM 1386 O O . ASP B 1 33 ? -11.398 -12.109 0.847 1 96.69 33 ASP B O 1
ATOM 1390 N N . MET B 1 34 ? -10.422 -13.758 -0.259 1 97.69 34 MET B N 1
ATOM 1391 C CA . MET B 1 34 ? -9.562 -12.867 -1.037 1 97.69 34 MET B CA 1
ATOM 1392 C C . MET B 1 34 ? -10.398 -11.852 -1.812 1 97.69 34 MET B C 1
ATOM 1394 O O . MET B 1 34 ? -10.055 -10.672 -1.854 1 97.69 34 MET B O 1
ATOM 1398 N N . VAL B 1 35 ? -11.484 -12.344 -2.363 1 97.69 35 VAL B N 1
ATOM 1399 C CA . VAL B 1 35 ? -12.297 -11.477 -3.213 1 97.69 35 VAL B CA 1
ATOM 1400 C C . VAL B 1 35 ? -12.867 -10.328 -2.385 1 97.69 35 VAL B C 1
ATOM 1402 O O . VAL B 1 35 ? -12.758 -9.156 -2.77 1 97.69 35 VAL B O 1
ATOM 1405 N N . ARG B 1 36 ? -13.383 -10.617 -1.275 1 97.88 36 ARG B N 1
ATOM 1406 C CA . ARG B 1 36 ? -13.977 -9.609 -0.408 1 97.88 36 ARG B CA 1
ATOM 1407 C C . ARG B 1 36 ? -12.93 -8.625 0.09 1 97.88 36 ARG B C 1
ATOM 1409 O O . ARG B 1 36 ? -13.164 -7.414 0.094 1 97.88 36 ARG B O 1
ATOM 1416 N N . LYS B 1 37 ? -11.797 -9.109 0.551 1 98.44 37 LYS B N 1
ATOM 1417 C CA . LYS B 1 37 ? -10.719 -8.234 1.018 1 98.44 37 LYS B CA 1
ATOM 1418 C C . LYS B 1 37 ? -10.211 -7.344 -0.109 1 98.44 37 LYS B C 1
ATOM 1420 O O . LYS B 1 37 ? -9.898 -6.172 0.115 1 98.44 37 LYS B O 1
ATOM 1425 N N . ALA B 1 38 ? -10.195 -7.926 -1.28 1 98.44 38 ALA B N 1
ATOM 1426 C CA . ALA B 1 38 ? -9.742 -7.18 -2.449 1 98.44 38 ALA B CA 1
ATOM 1427 C C . ALA B 1 38 ? -10.734 -6.086 -2.828 1 98.44 38 ALA B C 1
ATOM 1429 O O . ALA B 1 38 ? -10.344 -5 -3.256 1 98.44 38 ALA B O 1
ATOM 1430 N N . GLU B 1 39 ? -11.992 -6.41 -2.701 1 98.25 39 GLU B N 1
ATOM 1431 C CA . GLU B 1 39 ? -13.016 -5.391 -2.91 1 98.25 39 GLU B CA 1
ATOM 1432 C C . GLU B 1 39 ? -12.891 -4.266 -1.889 1 98.25 39 GLU B C 1
ATOM 1434 O O . GLU B 1 39 ? -13.07 -3.092 -2.225 1 98.25 39 GLU B O 1
ATOM 1439 N N . GLY B 1 40 ? -12.617 -4.582 -0.665 1 98.38 40 GLY B N 1
ATOM 1440 C CA . GLY B 1 40 ? -12.32 -3.572 0.337 1 98.38 40 GLY B CA 1
ATOM 1441 C C . GLY B 1 40 ? -11.164 -2.672 -0.052 1 98.38 40 GLY B C 1
ATOM 1442 O O . GLY B 1 40 ? -11.25 -1.448 0.072 1 98.38 40 GLY B O 1
ATOM 1443 N N . ASN B 1 41 ? -10.148 -3.328 -0.514 1 98.62 41 ASN B N 1
ATOM 1444 C CA . ASN B 1 41 ? -8.977 -2.578 -0.965 1 98.62 41 ASN B CA 1
ATOM 1445 C C . ASN B 1 41 ? -9.336 -1.582 -2.062 1 98.62 41 ASN B C 1
ATOM 1447 O O . ASN B 1 41 ? -8.828 -0.46 -2.08 1 98.62 41 ASN B O 1
ATOM 1451 N N . GLU B 1 42 ? -10.25 -1.936 -2.959 1 97.94 42 GLU B N 1
ATOM 1452 C CA . GLU B 1 42 ? -10.664 -1.049 -4.043 1 97.94 42 GLU B CA 1
ATOM 1453 C C . GLU B 1 42 ? -11.289 0.234 -3.5 1 97.94 42 GLU B C 1
ATOM 1455 O O . GLU B 1 42 ? -10.938 1.333 -3.936 1 97.94 42 GLU B O 1
ATOM 1460 N N . VAL B 1 43 ? -12.133 0.048 -2.605 1 98.62 43 VAL B N 1
ATOM 1461 C CA . VAL B 1 43 ? -12.844 1.188 -2.043 1 98.62 43 VAL B CA 1
ATOM 1462 C C . VAL B 1 43 ? -11.883 2.051 -1.228 1 98.62 43 VAL B C 1
ATOM 1464 O O . VAL B 1 43 ? -11.883 3.277 -1.351 1 98.62 43 VAL B O 1
ATOM 1467 N N . ILE B 1 44 ? -11.078 1.411 -0.439 1 98.81 44 ILE B N 1
ATOM 1468 C CA . ILE B 1 44 ? -10.133 2.107 0.433 1 98.81 44 ILE B CA 1
ATOM 1469 C C . ILE B 1 44 ? -9.211 2.988 -0.402 1 98.81 44 ILE B C 1
ATOM 1471 O O . ILE B 1 44 ? -9.047 4.176 -0.109 1 98.81 44 ILE B O 1
ATOM 1475 N N . GLN B 1 45 ? -8.68 2.391 -1.437 1 98.38 45 GLN B N 1
ATOM 1476 C CA . GLN B 1 45 ? -7.75 3.131 -2.283 1 98.38 45 GLN B CA 1
ATOM 1477 C C . GLN B 1 45 ? -8.445 4.309 -2.965 1 98.38 45 GLN B C 1
ATOM 1479 O O . GLN B 1 45 ? -7.914 5.422 -2.984 1 98.38 45 GLN B O 1
ATOM 1484 N N . ALA B 1 46 ? -9.602 4.047 -3.49 1 98.5 46 ALA B N 1
ATOM 1485 C CA . ALA B 1 46 ? -10.328 5.082 -4.215 1 98.5 46 ALA B CA 1
ATOM 1486 C C . ALA B 1 46 ? -10.711 6.234 -3.293 1 98.5 46 ALA B C 1
ATOM 1488 O O . ALA B 1 46 ? -10.555 7.406 -3.658 1 98.5 46 ALA B O 1
ATOM 1489 N N . VAL B 1 47 ? -11.172 5.922 -2.16 1 98.81 47 VAL B N 1
ATOM 1490 C CA . VAL B 1 47 ? -11.609 6.93 -1.2 1 98.81 47 VAL B CA 1
ATOM 1491 C C . VAL B 1 47 ? -10.406 7.719 -0.695 1 98.81 47 VAL B C 1
ATOM 1493 O O . VAL B 1 47 ? -10.469 8.945 -0.563 1 98.81 47 VAL B O 1
ATOM 1496 N N . ALA B 1 48 ? -9.336 7.043 -0.375 1 98.75 48 ALA B N 1
ATOM 1497 C CA . ALA B 1 48 ? -8.125 7.711 0.093 1 98.75 48 ALA B CA 1
ATOM 1498 C C . ALA B 1 48 ? -7.605 8.703 -0.944 1 98.75 48 ALA B C 1
ATOM 1500 O O . ALA B 1 48 ? -7.258 9.836 -0.607 1 98.75 48 ALA B O 1
ATOM 1501 N N . LEU B 1 49 ? -7.586 8.25 -2.168 1 98.06 49 LEU B N 1
ATOM 1502 C CA . LEU B 1 49 ? -7.113 9.102 -3.256 1 98.06 49 LEU B CA 1
ATOM 1503 C C . LEU B 1 49 ? -8.016 10.312 -3.426 1 98.06 49 LEU B C 1
ATOM 1505 O O . LEU B 1 49 ? -7.535 11.43 -3.604 1 98.06 49 LEU B O 1
ATOM 1509 N N . GLU B 1 50 ? -9.281 10.07 -3.428 1 98.38 50 GLU B N 1
ATOM 1510 C CA . GLU B 1 50 ? -10.242 11.156 -3.578 1 98.38 50 GLU B CA 1
ATOM 1511 C C . GLU B 1 50 ? -10.141 12.156 -2.426 1 98.38 50 GLU B C 1
ATOM 1513 O O . GLU B 1 50 ? -10.234 13.367 -2.635 1 98.38 50 GLU B O 1
ATOM 1518 N N . THR B 1 51 ? -9.969 11.656 -1.227 1 98.38 51 THR B N 1
ATOM 1519 C CA . THR B 1 51 ? -9.805 12.5 -0.047 1 98.38 51 THR B CA 1
ATOM 1520 C C . THR B 1 51 ? -8.57 13.383 -0.183 1 98.38 51 THR B C 1
ATOM 1522 O O . THR B 1 51 ? -8.633 14.586 0.067 1 98.38 51 THR B O 1
ATOM 1525 N N . GLU B 1 52 ? -7.449 12.781 -0.601 1 97.56 52 GLU B N 1
ATOM 1526 C CA . GLU B 1 52 ? -6.215 13.531 -0.813 1 97.56 52 GLU B CA 1
ATOM 1527 C C . GLU B 1 52 ? -6.402 14.609 -1.875 1 97.56 52 GLU B C 1
ATOM 1529 O O . GLU B 1 52 ? -5.938 15.734 -1.709 1 97.56 52 GLU B O 1
ATOM 1534 N N . ARG B 1 53 ? -7.105 14.242 -2.889 1 96.88 53 ARG B N 1
ATOM 1535 C CA . ARG B 1 53 ? -7.352 15.195 -3.967 1 96.88 53 ARG B CA 1
ATOM 1536 C C . ARG B 1 53 ? -8.148 16.391 -3.469 1 96.88 53 ARG B C 1
ATOM 1538 O O . ARG B 1 53 ? -7.836 17.531 -3.797 1 96.88 53 ARG B O 1
ATOM 1545 N N . GLN B 1 54 ? -9.094 16.156 -2.686 1 97.06 54 GLN B N 1
ATOM 1546 C CA . GLN B 1 54 ? -10 17.203 -2.232 1 97.06 54 GLN B CA 1
ATOM 1547 C C . GLN B 1 54 ? -9.367 18.047 -1.129 1 97.06 54 GLN B C 1
ATOM 1549 O O . GLN B 1 54 ? -9.758 19.188 -0.921 1 97.06 54 GLN B O 1
ATOM 1554 N N . LEU B 1 55 ? -8.453 17.484 -0.423 1 96.12 55 LEU B N 1
ATOM 1555 C CA . LEU B 1 55 ? -7.82 18.188 0.688 1 96.12 55 LEU B CA 1
ATOM 1556 C C . LEU B 1 55 ? -6.355 18.484 0.383 1 96.12 55 LEU B C 1
ATOM 1558 O O . LEU B 1 55 ? -5.516 18.484 1.287 1 96.12 55 LEU B O 1
ATOM 1562 N N . SER B 1 56 ? -6.148 18.656 -0.904 1 89.81 56 SER B N 1
ATOM 1563 C CA . SER B 1 56 ? -4.789 18.922 -1.363 1 89.81 56 SER B CA 1
ATOM 1564 C C . SER B 1 56 ? -4.168 20.078 -0.589 1 89.81 56 SER B C 1
ATOM 1566 O O . SER B 1 56 ? -4.852 21.047 -0.251 1 89.81 56 SER B O 1
ATOM 1568 N N . GLY B 1 57 ? -3.008 19.953 -0.173 1 89.19 57 GLY B N 1
ATOM 1569 C CA . GLY B 1 57 ? -2.295 21 0.539 1 89.19 57 GLY B CA 1
ATOM 1570 C C . GLY B 1 57 ? -2.312 20.828 2.045 1 89.19 57 GLY B C 1
ATOM 1571 O O . GLY B 1 57 ? -1.504 21.422 2.758 1 89.19 57 GLY B O 1
ATOM 1572 N N . ARG B 1 58 ? -3.312 20.094 2.514 1 93.44 58 ARG B N 1
ATOM 1573 C CA . ARG B 1 58 ? -3.381 19.906 3.959 1 93.44 58 ARG B CA 1
ATOM 1574 C C . ARG B 1 58 ? -3.088 18.453 4.332 1 93.44 58 ARG B C 1
ATOM 1576 O O . ARG B 1 58 ? -2.814 18.156 5.496 1 93.44 58 ARG B O 1
ATOM 1583 N N . THR B 1 59 ? -3.088 17.641 3.393 1 96.5 59 THR B N 1
ATOM 1584 C CA . THR B 1 59 ? -3.021 16.219 3.697 1 96.5 59 THR B CA 1
ATOM 1585 C C . THR B 1 59 ? -1.88 15.555 2.934 1 96.5 59 THR B C 1
ATOM 1587 O O . THR B 1 59 ? -1.482 16.031 1.866 1 96.5 59 THR B O 1
ATOM 1590 N N . MET B 1 60 ? -1.336 14.57 3.578 1 97.38 60 MET B N 1
ATOM 1591 C CA . MET B 1 60 ? -0.437 13.617 2.928 1 97.38 60 MET B CA 1
ATOM 1592 C C . MET B 1 60 ? -1.041 12.219 2.912 1 97.38 60 MET B C 1
ATOM 1594 O O . MET B 1 60 ? -1.526 11.734 3.936 1 97.38 60 MET B O 1
ATOM 1598 N N . LEU B 1 61 ? -1.095 11.641 1.742 1 98.56 61 LEU B N 1
ATOM 1599 C CA . LEU B 1 61 ? -1.562 10.266 1.617 1 98.56 61 LEU B CA 1
ATOM 1600 C C . LEU B 1 61 ? -0.407 9.281 1.782 1 98.56 61 LEU B C 1
ATOM 1602 O O . LEU B 1 61 ? 0.56 9.32 1.019 1 98.56 61 LEU B O 1
ATOM 1606 N N . SER B 1 62 ? -0.542 8.422 2.73 1 98.62 62 SER B N 1
ATOM 1607 C CA . SER B 1 62 ? 0.469 7.414 3.018 1 98.62 62 SER B CA 1
ATOM 1608 C C . SER B 1 62 ? 0.361 6.234 2.057 1 98.62 62 SER B C 1
ATOM 1610 O O . SER B 1 62 ? -0.716 5.957 1.522 1 98.62 62 SER B O 1
ATOM 1612 N N . PRO B 1 63 ? 1.502 5.484 1.881 1 98.56 63 PRO B N 1
ATOM 1613 C CA . PRO B 1 63 ? 1.348 4.148 1.301 1 98.56 63 PRO B CA 1
ATOM 1614 C C . PRO B 1 63 ? 0.396 3.264 2.102 1 98.56 63 PRO B C 1
ATOM 1616 O O . PRO B 1 63 ? 0.204 3.484 3.301 1 98.56 63 PRO B O 1
ATOM 1619 N N . THR B 1 64 ? -0.121 2.303 1.444 1 98.75 64 THR B N 1
ATOM 1620 C CA . THR B 1 64 ? -1.025 1.355 2.088 1 98.75 64 THR B CA 1
ATOM 1621 C C . THR B 1 64 ? -0.307 0.586 3.193 1 98.75 64 THR B C 1
ATOM 1623 O O . THR B 1 64 ? 0.845 0.18 3.025 1 98.75 64 THR B O 1
ATOM 1626 N N . ILE B 1 65 ? -0.941 0.49 4.266 1 98.44 65 ILE B N 1
ATOM 1627 C CA . ILE B 1 65 ? -0.538 -0.462 5.293 1 98.44 65 ILE B CA 1
ATOM 1628 C C . ILE B 1 65 ? -1.395 -1.722 5.195 1 98.44 65 ILE B C 1
ATOM 1630 O O . ILE B 1 65 ? -2.619 -1.66 5.328 1 98.44 65 ILE B O 1
ATOM 1634 N N . SER B 1 66 ? -0.75 -2.756 4.934 1 98.5 66 SER B N 1
ATOM 1635 C CA . SER B 1 66 ? -1.48 -4.012 4.801 1 98.5 66 SER B CA 1
ATOM 1636 C C . SER B 1 66 ? -1.081 -5.004 5.891 1 98.5 66 SER B C 1
ATOM 1638 O O . SER B 1 66 ? 0.014 -4.91 6.449 1 98.5 66 SER B O 1
ATOM 1640 N N . TYR B 1 67 ? -1.976 -5.863 6.199 1 98.06 67 TYR B N 1
ATOM 1641 C CA . TYR B 1 67 ? -1.774 -6.871 7.234 1 98.06 67 TYR B CA 1
ATOM 1642 C C . TYR B 1 67 ? -2.564 -8.133 6.926 1 98.06 67 TYR B C 1
ATOM 1644 O O . TYR B 1 67 ? -3.443 -8.133 6.059 1 98.06 67 TYR B O 1
ATOM 1652 N N . VAL B 1 68 ? -2.205 -9.242 7.594 1 96.81 68 VAL B N 1
ATOM 1653 C CA . VAL B 1 68 ? -2.908 -10.5 7.371 1 96.81 68 VAL B CA 1
ATOM 1654 C C . VAL B 1 68 ? -3.615 -10.93 8.656 1 96.81 68 VAL B C 1
ATOM 1656 O O . VAL B 1 68 ? -4.312 -11.945 8.672 1 96.81 68 VAL B O 1
ATOM 1659 N N . ASP B 1 69 ? -3.396 -10.227 9.703 1 94.12 69 ASP B N 1
ATOM 1660 C CA . ASP B 1 69 ? -4.031 -10.453 11 1 94.12 69 ASP B CA 1
ATOM 1661 C C . ASP B 1 69 ? -4.379 -9.133 11.68 1 94.12 69 ASP B C 1
ATOM 1663 O O . ASP B 1 69 ? -3.566 -8.211 11.703 1 94.12 69 ASP B O 1
ATOM 1667 N N . ALA B 1 70 ? -5.551 -9.117 12.25 1 94.38 70 ALA B N 1
ATOM 1668 C CA . ALA B 1 70 ? -6.082 -7.863 12.789 1 94.38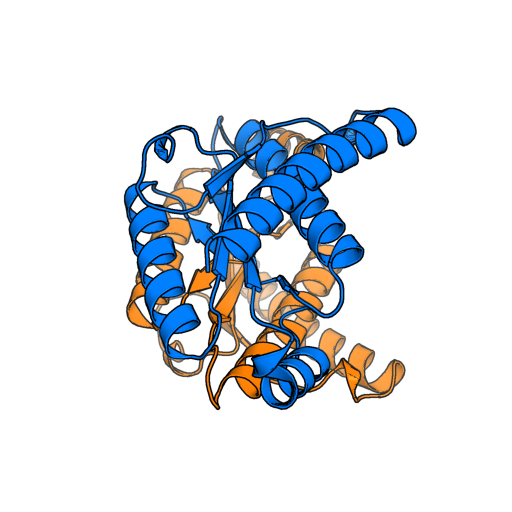 70 ALA B CA 1
ATOM 1669 C C . ALA B 1 70 ? -5.184 -7.32 13.898 1 94.38 70 ALA B C 1
ATOM 1671 O O . ALA B 1 70 ? -5.059 -6.105 14.07 1 94.38 70 ALA B O 1
ATOM 1672 N N . GLU B 1 71 ? -4.582 -8.203 14.664 1 94.19 71 GLU B N 1
ATOM 1673 C CA . GLU B 1 71 ? -3.699 -7.758 15.742 1 94.19 71 GLU B CA 1
ATOM 1674 C C . GLU B 1 71 ? -2.451 -7.078 15.188 1 94.19 71 GLU B C 1
ATOM 1676 O O . GLU B 1 71 ? -2.021 -6.043 15.703 1 94.19 71 GLU B O 1
ATOM 1681 N N . ALA B 1 72 ? -1.889 -7.652 14.148 1 93.56 72 ALA B N 1
ATOM 1682 C CA . ALA B 1 72 ? -0.742 -7.039 13.484 1 93.56 72 ALA B CA 1
ATOM 1683 C C . ALA B 1 72 ? -1.113 -5.684 12.883 1 93.56 72 ALA B C 1
ATOM 1685 O O . ALA B 1 72 ? -0.342 -4.727 12.977 1 93.56 72 ALA B O 1
ATOM 1686 N N . GLY B 1 73 ? -2.299 -5.648 12.281 1 95.88 73 GLY B N 1
ATOM 1687 C CA . GLY B 1 73 ? -2.779 -4.398 11.711 1 95.88 73 GLY B CA 1
ATOM 1688 C C . GLY B 1 73 ? -2.939 -3.299 12.742 1 95.88 73 GLY B C 1
ATOM 1689 O O . GLY B 1 73 ? -2.525 -2.16 12.516 1 95.88 73 GLY B O 1
ATOM 1690 N N . ARG B 1 74 ? -3.494 -3.678 13.852 1 95.56 74 ARG B N 1
ATOM 1691 C CA . ARG B 1 74 ? -3.703 -2.717 14.93 1 95.56 74 ARG B CA 1
ATOM 1692 C C . ARG B 1 74 ? -2.375 -2.199 15.469 1 95.56 74 ARG B C 1
ATOM 1694 O O . ARG B 1 74 ? -2.207 -0.993 15.672 1 95.56 74 ARG B O 1
ATOM 1701 N N . ALA B 1 75 ? -1.492 -3.094 15.719 1 94.69 75 ALA B N 1
ATOM 1702 C CA . ALA B 1 75 ? -0.183 -2.723 16.25 1 94.69 75 ALA B CA 1
ATOM 1703 C C . ALA B 1 75 ? 0.542 -1.771 15.297 1 94.69 75 ALA B C 1
ATOM 1705 O O . ALA B 1 75 ? 1.14 -0.785 15.734 1 94.69 75 ALA B O 1
ATOM 1706 N N . LEU B 1 76 ? 0.445 -2.043 14.047 1 95.75 76 LEU B N 1
ATOM 1707 C CA . LEU B 1 76 ? 1.104 -1.21 13.047 1 95.75 76 LEU B CA 1
ATOM 1708 C C . LEU B 1 76 ? 0.458 0.17 12.977 1 95.75 76 LEU B C 1
ATOM 1710 O O . LEU B 1 76 ? 1.155 1.182 12.875 1 95.75 76 LEU B O 1
ATOM 1714 N N . ALA B 1 77 ? -0.832 0.168 12.977 1 97.06 77 ALA B N 1
ATOM 1715 C CA . ALA B 1 77 ? -1.562 1.433 12.945 1 97.06 77 ALA B CA 1
ATOM 1716 C C . ALA B 1 77 ? -1.194 2.309 14.141 1 97.06 77 ALA B C 1
ATOM 1718 O O . ALA B 1 77 ? -1.019 3.521 13.992 1 97.06 77 ALA B O 1
ATOM 1719 N N . GLU B 1 78 ? -1.073 1.695 15.281 1 96.56 78 GLU B N 1
ATOM 1720 C CA . GLU B 1 78 ? -0.697 2.426 16.484 1 96.56 78 GLU B CA 1
ATOM 1721 C C . GLU B 1 78 ? 0.719 2.984 16.375 1 96.56 78 GLU B C 1
ATOM 1723 O O . GLU B 1 78 ? 0.971 4.133 16.75 1 96.56 78 GLU B O 1
ATOM 1728 N N . GLN B 1 79 ? 1.616 2.201 15.875 1 96.81 79 GLN B N 1
ATOM 1729 C CA . GLN B 1 79 ? 3 2.639 15.711 1 96.81 79 GLN B CA 1
ATOM 1730 C C . GLN B 1 79 ? 3.096 3.799 14.727 1 96.81 79 GLN B C 1
ATOM 1732 O O . GLN B 1 79 ? 3.844 4.754 14.953 1 96.81 79 GLN B O 1
ATOM 1737 N N . VAL B 1 80 ? 2.359 3.684 13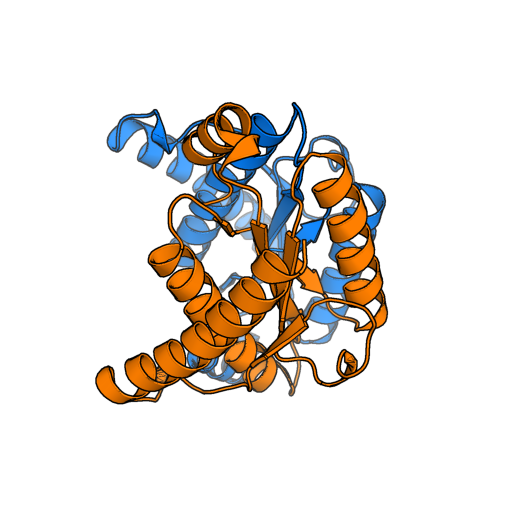.641 1 97.69 80 VAL B N 1
ATOM 1738 C CA . VAL B 1 80 ? 2.344 4.742 12.641 1 97.69 80 VAL B CA 1
ATOM 1739 C C . VAL B 1 80 ? 1.808 6.031 13.258 1 97.69 80 VAL B C 1
ATOM 1741 O O . VAL B 1 80 ? 2.357 7.113 13.023 1 97.69 80 VAL B O 1
ATOM 1744 N N . THR B 1 81 ? 0.746 5.879 14.047 1 97.38 81 THR B N 1
ATOM 1745 C CA . THR B 1 81 ? 0.155 7.043 14.695 1 97.38 81 THR B CA 1
ATOM 1746 C C . THR B 1 81 ? 1.175 7.734 15.594 1 97.38 81 THR B C 1
ATOM 1748 O O . THR B 1 81 ? 1.337 8.953 15.539 1 97.38 81 THR B O 1
ATOM 1751 N N . VAL B 1 82 ? 1.884 6.992 16.391 1 96.94 82 VAL B N 1
ATOM 1752 C CA . VAL B 1 82 ? 2.859 7.531 17.328 1 96.94 82 VAL B CA 1
ATOM 1753 C C . VAL B 1 82 ? 3.977 8.242 16.578 1 96.94 82 VAL B C 1
ATOM 1755 O O . VAL B 1 82 ? 4.328 9.383 16.891 1 96.94 82 VAL B O 1
ATOM 1758 N N . GLN B 1 83 ? 4.484 7.648 15.539 1 97.12 83 GLN B N 1
ATOM 1759 C CA . GLN B 1 83 ? 5.625 8.211 14.82 1 97.12 83 GLN B CA 1
ATOM 1760 C C . GLN B 1 83 ? 5.211 9.422 14 1 97.12 83 GLN B C 1
ATOM 1762 O O . GLN B 1 83 ? 5.941 10.414 13.93 1 97.12 83 GLN B O 1
ATOM 1767 N N . ALA B 1 84 ? 4.082 9.297 13.359 1 97.19 84 ALA B N 1
ATOM 1768 C CA . ALA B 1 84 ? 3.604 10.414 12.555 1 97.19 84 ALA B CA 1
ATOM 1769 C C . ALA B 1 84 ? 3.32 11.633 13.414 1 97.19 84 ALA B C 1
ATOM 1771 O O . ALA B 1 84 ? 3.699 12.758 13.062 1 97.19 84 ALA B O 1
ATOM 1772 N N . THR B 1 85 ? 2.711 11.406 14.547 1 96.44 85 THR B N 1
ATOM 1773 C CA . THR B 1 85 ? 2.383 12.523 15.43 1 96.44 85 THR B CA 1
ATOM 1774 C C . THR B 1 85 ? 3.65 13.133 16.016 1 96.44 85 THR B C 1
ATOM 1776 O O . THR B 1 85 ? 3.75 14.359 16.156 1 96.44 85 THR B O 1
ATOM 1779 N N . ALA B 1 86 ? 4.59 12.359 16.328 1 96.44 86 ALA B N 1
ATOM 1780 C CA . ALA B 1 86 ? 5.855 12.852 16.859 1 96.44 86 ALA B CA 1
ATOM 1781 C C . ALA B 1 86 ? 6.617 13.672 15.828 1 96.44 86 ALA B C 1
ATOM 1783 O O . ALA B 1 86 ? 7.469 14.492 16.172 1 96.44 86 ALA B O 1
ATOM 1784 N N . SER B 1 87 ? 6.246 13.469 14.562 1 95.31 87 SER B N 1
ATOM 1785 C CA . SER B 1 87 ? 6.992 14.117 13.484 1 95.31 87 SER B CA 1
ATOM 1786 C C . SER B 1 87 ? 6.223 15.305 12.914 1 95.31 87 SER B C 1
ATOM 1788 O O . SER B 1 87 ? 6.605 15.859 11.883 1 95.31 87 SER B O 1
ATOM 1790 N N . GLY B 1 88 ? 5.082 15.633 13.484 1 93.94 88 GLY B N 1
ATOM 1791 C CA . GLY B 1 88 ? 4.465 16.906 13.133 1 93.94 88 GLY B CA 1
ATOM 1792 C C . GLY B 1 88 ? 3.08 16.75 12.531 1 93.94 88 GLY B C 1
ATOM 1793 O O . GLY B 1 88 ? 2.385 17.734 12.297 1 93.94 88 GLY B O 1
ATOM 1794 N N . PHE B 1 89 ? 2.676 15.539 12.219 1 96.19 89 PHE B N 1
ATOM 1795 C CA . PHE B 1 89 ? 1.291 15.352 11.805 1 96.19 89 PHE B CA 1
ATOM 1796 C C . PHE B 1 89 ? 0.352 15.445 13.008 1 96.19 89 PHE B C 1
ATOM 1798 O O . PHE B 1 89 ? 0.294 14.531 13.828 1 96.19 89 PHE B O 1
ATOM 1805 N N . THR B 1 90 ? -0.387 16.422 13.023 1 95.25 90 THR B N 1
ATOM 1806 C CA . THR B 1 90 ? -1.323 16.641 14.117 1 95.25 90 THR B CA 1
ATOM 1807 C C . THR B 1 90 ? -2.461 15.625 14.062 1 95.25 90 THR B C 1
ATOM 1809 O O . THR B 1 90 ? -2.971 15.195 15.102 1 95.25 90 THR B O 1
ATOM 1812 N N . HIS B 1 91 ? -2.854 15.25 12.875 1 96.25 91 HIS B N 1
ATOM 1813 C CA . HIS B 1 91 ? -3.971 14.336 12.656 1 96.25 91 HIS B CA 1
ATOM 1814 C C . HIS B 1 91 ? -3.549 13.141 11.805 1 96.25 91 HIS B C 1
ATOM 1816 O O . HIS B 1 91 ? -2.842 13.305 10.812 1 96.25 91 HIS B O 1
ATOM 1822 N N . VAL B 1 92 ? -3.943 11.984 12.312 1 97.56 92 VAL B N 1
ATOM 1823 C CA . VAL B 1 92 ? -3.797 10.75 11.555 1 97.56 92 VAL B CA 1
ATOM 1824 C C . VAL B 1 92 ? -5.152 10.062 11.414 1 97.56 92 VAL B C 1
ATOM 1826 O O . VAL B 1 92 ? -5.879 9.906 12.398 1 97.56 92 VAL B O 1
ATOM 1829 N N . LEU B 1 93 ? -5.523 9.734 10.219 1 98.06 93 LEU B N 1
ATOM 1830 C CA . LEU B 1 93 ? -6.801 9.078 9.977 1 98.06 93 LEU B CA 1
ATOM 1831 C C . LEU B 1 93 ? -6.613 7.832 9.109 1 98.06 93 LEU B C 1
ATOM 1833 O O . LEU B 1 93 ? -5.98 7.898 8.055 1 98.06 93 LEU B O 1
ATOM 1837 N N . PHE B 1 94 ? -7.164 6.75 9.586 1 98.44 94 PHE B N 1
ATOM 1838 C CA . PHE B 1 94 ? -7.102 5.5 8.844 1 98.44 94 PHE B CA 1
ATOM 1839 C C . PHE B 1 94 ? -8.414 5.238 8.109 1 98.44 94 PHE B C 1
ATOM 1841 O O . PHE B 1 94 ? -9.492 5.539 8.633 1 98.44 94 PHE B O 1
ATOM 1848 N N . ILE B 1 95 ? -8.305 4.73 6.895 1 98.44 95 ILE B N 1
ATOM 1849 C CA . ILE B 1 95 ? -9.453 4.234 6.145 1 98.44 95 ILE B CA 1
ATOM 1850 C C . ILE B 1 95 ? -9.375 2.717 6.023 1 98.44 95 ILE B C 1
ATOM 1852 O O . ILE B 1 95 ? -8.375 2.176 5.539 1 98.44 95 ILE B O 1
ATOM 1856 N N . SER B 1 96 ? -10.383 2 6.445 1 98.44 96 SER B N 1
ATOM 1857 C CA . SER B 1 96 ? -10.336 0.542 6.496 1 98.44 96 SER B CA 1
ATOM 1858 C C . SER B 1 96 ? -11.719 -0.057 6.262 1 98.44 96 SER B C 1
ATOM 1860 O O . SER B 1 96 ? -12.734 0.595 6.512 1 98.44 96 SER B O 1
ATOM 1862 N N . SER B 1 97 ? -11.742 -1.232 5.781 1 97.69 97 SER B N 1
ATOM 1863 C CA . SER B 1 97 ? -12.984 -1.989 5.648 1 97.69 97 SER B CA 1
ATOM 1864 C C . SER B 1 97 ? -13.086 -3.072 6.719 1 97.69 97 SER B C 1
ATOM 1866 O O . SER B 1 97 ? -13.914 -3.977 6.613 1 97.69 97 SER B O 1
ATOM 1868 N N . ASP B 1 98 ? -12.227 -3.043 7.688 1 97.06 98 ASP B N 1
ATOM 1869 C CA . ASP B 1 98 ? -12.164 -4.062 8.734 1 97.06 98 ASP B CA 1
ATOM 1870 C C . ASP B 1 98 ? -13.047 -3.697 9.914 1 97.06 98 ASP B C 1
ATOM 1872 O O . ASP B 1 98 ? -12.688 -2.85 10.734 1 97.06 98 ASP B O 1
ATOM 1876 N N . LEU B 1 99 ? -14.109 -4.422 10.141 1 94.19 99 LEU B N 1
ATOM 1877 C CA . LEU B 1 99 ? -15.094 -4.125 11.172 1 94.19 99 LEU B CA 1
ATOM 1878 C C . LEU B 1 99 ? -14.531 -4.398 12.562 1 94.19 99 LEU B C 1
ATOM 1880 O O . LEU B 1 99 ? -15.07 -3.926 13.562 1 94.19 99 LEU B O 1
ATOM 1884 N N . ARG B 1 100 ? -13.484 -5.129 12.609 1 95 100 ARG B N 1
ATOM 1885 C CA . ARG B 1 100 ? -12.914 -5.48 13.906 1 95 100 ARG B CA 1
ATOM 1886 C C . ARG B 1 100 ? -12.289 -4.262 14.578 1 95 100 ARG B C 1
ATOM 1888 O O . ARG B 1 100 ? -12.016 -4.277 15.781 1 95 100 ARG B O 1
ATOM 1895 N N . PHE B 1 101 ? -12.07 -3.24 13.766 1 93 101 PHE B N 1
ATOM 1896 C CA . PHE B 1 101 ? -11.484 -2.023 14.312 1 93 101 PHE B CA 1
ATOM 1897 C C . PHE B 1 101 ? -12.57 -1.082 14.828 1 93 101 PHE B C 1
ATOM 1899 O O . PHE B 1 101 ? -12.266 -0.04 15.414 1 93 101 PHE B O 1
ATOM 1906 N N . LYS B 1 102 ? -13.781 -1.503 14.539 1 85 102 LYS B N 1
ATOM 1907 C CA . LYS B 1 102 ? -14.867 -0.667 15.039 1 85 102 LYS B CA 1
ATOM 1908 C C . LYS B 1 102 ? -14.805 -0.52 16.562 1 85 102 LYS B C 1
ATOM 1910 O O . LYS B 1 102 ? -14.656 -1.511 17.281 1 85 102 LYS B O 1
ATOM 1915 N N . GLY B 1 103 ? -14.836 0.668 17.047 1 83.31 103 GLY B N 1
ATOM 1916 C CA . GLY B 1 103 ? -14.812 0.902 18.484 1 83.31 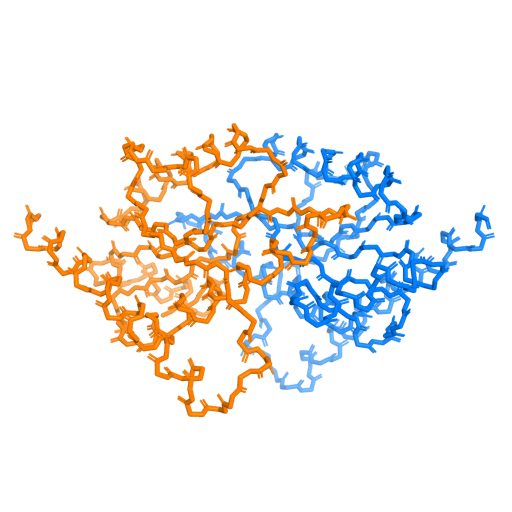103 GLY B CA 1
ATOM 1917 C C . GLY B 1 103 ? -13.406 1.081 19.031 1 83.31 103 GLY B C 1
ATOM 1918 O O . GLY B 1 103 ? -13.234 1.344 20.234 1 83.31 103 GLY B O 1
ATOM 1919 N N . SER B 1 104 ? -12.469 0.826 18.172 1 86.19 104 SER B N 1
ATOM 1920 C CA . SER B 1 104 ? -11.102 1.061 18.625 1 86.19 104 SER B CA 1
ATOM 1921 C C . SER B 1 104 ? -10.844 2.547 18.844 1 86.19 104 SER B C 1
ATOM 1923 O O . SER B 1 104 ? -11.641 3.391 18.422 1 86.19 104 SER B O 1
ATOM 1925 N N . GLU B 1 105 ? -9.797 2.824 19.594 1 90.12 105 GLU B N 1
ATOM 1926 C CA . GLU B 1 105 ? -9.406 4.211 19.844 1 90.12 105 GLU B CA 1
ATOM 1927 C C . GLU B 1 105 ? -8.68 4.809 18.641 1 90.12 105 GLU B C 1
ATOM 1929 O O . GLU B 1 105 ? -8.344 5.996 18.641 1 90.12 105 GLU B O 1
ATOM 1934 N N . LEU B 1 106 ? -8.477 3.992 17.641 1 92.31 106 LEU B N 1
ATOM 1935 C CA . LEU B 1 106 ? -7.816 4.496 16.438 1 92.31 106 LEU B CA 1
ATOM 1936 C C . LEU B 1 106 ? -8.773 5.359 15.617 1 92.31 106 LEU B C 1
ATOM 1938 O O . LEU B 1 106 ? -9.961 5.043 15.5 1 92.31 106 LEU B O 1
ATOM 1942 N N . PRO B 1 107 ? -8.305 6.512 15.172 1 94.12 107 PRO B N 1
ATOM 1943 C CA . PRO B 1 107 ? -9.125 7.297 14.242 1 94.12 107 PRO B CA 1
ATOM 1944 C C . PRO B 1 107 ? -9.312 6.605 12.898 1 94.12 107 PRO B C 1
ATOM 1946 O O . PRO B 1 107 ? -8.477 6.762 12 1 94.12 107 PRO B O 1
ATOM 1949 N N . ILE B 1 108 ? -10.383 5.863 12.82 1 96.5 108 ILE B N 1
ATOM 1950 C CA . ILE B 1 108 ? -10.586 5.035 11.641 1 96.5 108 ILE B CA 1
ATOM 1951 C C . ILE B 1 108 ? -11.961 5.336 11.031 1 96.5 108 ILE B C 1
ATOM 1953 O O . ILE B 1 108 ? -12.961 5.418 11.75 1 96.5 108 ILE B O 1
ATOM 1957 N N . ILE B 1 109 ? -11.945 5.547 9.773 1 96.75 109 ILE B N 1
ATOM 1958 C CA . ILE B 1 109 ? -13.195 5.617 9.023 1 96.75 109 ILE B CA 1
ATOM 1959 C C . ILE B 1 109 ? -13.43 4.301 8.281 1 96.75 109 ILE B C 1
ATOM 1961 O O . ILE B 1 109 ? -12.562 3.834 7.547 1 96.75 109 ILE B O 1
ATOM 1965 N N . PHE B 1 110 ? -14.609 3.803 8.508 1 97.44 110 PHE B N 1
ATOM 1966 C CA . PHE B 1 110 ? -14.961 2.525 7.898 1 97.44 110 PHE B CA 1
ATOM 1967 C C . PHE B 1 110 ? -15.586 2.736 6.523 1 97.44 110 PHE B C 1
ATOM 1969 O O . PHE B 1 110 ? -16.438 3.609 6.352 1 97.44 110 PHE B O 1
ATOM 1976 N N . VAL B 1 111 ? -15.102 1.947 5.574 1 97.88 111 VAL B N 1
ATOM 1977 C CA . VAL B 1 111 ? -15.742 1.86 4.266 1 97.88 111 VAL B CA 1
ATOM 1978 C C . VAL B 1 111 ? -16.062 0.402 3.938 1 97.88 111 VAL B C 1
ATOM 1980 O O . VAL B 1 111 ? -15.25 -0.49 4.223 1 97.88 111 VAL B O 1
ATOM 1983 N N . PRO B 1 112 ? -17.156 0.091 3.352 1 97.31 112 PRO B N 1
ATOM 1984 C CA . PRO B 1 112 ? -17.5 -1.303 3.047 1 97.31 112 PRO B CA 1
ATOM 1985 C C . PRO B 1 112 ? -16.828 -1.802 1.766 1 97.31 112 PRO B C 1
ATOM 1987 O O . PRO B 1 112 ? -16.531 -1.007 0.869 1 97.31 112 PRO B O 1
ATOM 1990 N N . PRO B 1 113 ? -16.578 -3.141 1.766 1 97.81 113 PRO B N 1
ATOM 1991 C CA . PRO B 1 113 ? -16.141 -3.682 0.477 1 97.81 113 PRO B CA 1
ATOM 1992 C C . PRO B 1 113 ? -17.219 -3.57 -0.604 1 97.81 113 PRO B C 1
ATOM 1994 O O . PRO B 1 113 ? -18.375 -3.928 -0.37 1 97.81 113 PRO B O 1
ATOM 1997 N N . LEU B 1 114 ? -16.812 -2.971 -1.686 1 96.69 114 LEU B N 1
ATOM 1998 C CA . LEU B 1 114 ? -17.688 -2.838 -2.846 1 96.69 114 LEU B CA 1
ATOM 1999 C C . LEU B 1 114 ? -16.938 -3.18 -4.133 1 96.69 114 LEU B C 1
ATOM 2001 O O . LEU B 1 114 ? -15.773 -2.811 -4.297 1 96.69 114 LEU B O 1
ATOM 2005 N N . ALA B 1 115 ? -17.594 -3.91 -5.043 1 93.62 115 ALA B N 1
ATOM 2006 C CA . ALA B 1 115 ? -17.031 -4.195 -6.359 1 93.62 115 ALA B CA 1
ATOM 2007 C C . ALA B 1 115 ? -17.125 -2.977 -7.273 1 93.62 115 ALA B C 1
ATOM 2009 O O . ALA B 1 115 ? -17.922 -2.961 -8.219 1 93.62 115 ALA B O 1
ATOM 2010 N N . LEU B 1 116 ? -16.25 -2.049 -7.078 1 95.75 116 LEU B N 1
ATOM 2011 C CA . LEU B 1 116 ? -16.328 -0.784 -7.797 1 95.75 116 LEU B CA 1
ATOM 2012 C C . LEU B 1 116 ? -16.141 -1.001 -9.297 1 95.75 116 LEU B C 1
ATOM 2014 O O . LEU B 1 116 ? -16.766 -0.313 -10.109 1 95.75 116 LEU B O 1
ATOM 2018 N N . LYS B 1 117 ? -15.281 -1.926 -9.594 1 91 117 LYS B N 1
ATOM 2019 C CA . LYS B 1 117 ? -14.984 -2.168 -11.008 1 91 117 LYS B CA 1
ATOM 2020 C C . LYS B 1 117 ? -16.172 -2.789 -11.719 1 91 117 LYS B C 1
ATOM 2022 O O . LYS B 1 117 ? -16.266 -2.75 -12.953 1 91 117 LYS B O 1
ATOM 2027 N N . GLY B 1 118 ? -17.094 -3.418 -10.945 1 89.12 118 GLY B N 1
ATOM 2028 C CA . GLY B 1 118 ? -18.312 -3.979 -11.531 1 89.12 118 GLY B CA 1
ATOM 2029 C C . GLY B 1 118 ? -19.422 -2.963 -11.672 1 89.12 118 GLY B C 1
ATOM 2030 O O . GLY B 1 118 ? -20.469 -3.258 -12.258 1 89.12 118 GLY B O 1
ATOM 2031 N N . MET B 1 119 ? -19.172 -1.772 -11.25 1 91 119 MET B N 1
ATOM 2032 C CA . MET B 1 119 ? -20.156 -0.703 -11.289 1 91 119 MET B CA 1
ATOM 2033 C C . MET B 1 119 ? -19.953 0.195 -12.5 1 91 119 MET B C 1
ATOM 2035 O O . MET B 1 119 ? -18.859 0.208 -13.086 1 91 119 MET B O 1
ATOM 2039 N N . SER B 1 120 ? -21.062 0.916 -12.805 1 93.81 120 SER B N 1
ATOM 2040 C CA . SER B 1 120 ? -20.844 1.955 -13.812 1 93.81 120 SER B CA 1
ATOM 2041 C C . SER B 1 120 ? -19.891 3.033 -13.305 1 93.81 120 SER B C 1
ATOM 2043 O O . SER B 1 120 ? -19.766 3.238 -12.094 1 93.81 120 SER B O 1
ATOM 2045 N N . GLY B 1 121 ? -19.281 3.721 -14.242 1 93.56 121 GLY B N 1
ATOM 2046 C CA . GLY B 1 121 ? -18.391 4.809 -13.859 1 93.56 121 GLY B CA 1
ATOM 2047 C C . GLY B 1 121 ? -19.062 5.84 -12.977 1 93.56 121 GLY B C 1
ATOM 2048 O O . GLY B 1 121 ? -18.484 6.281 -11.977 1 93.56 121 GLY B O 1
ATOM 2049 N N . GLU B 1 122 ? -20.25 6.129 -13.328 1 96.19 122 GLU B N 1
ATOM 2050 C CA . GLU B 1 122 ? -21 7.129 -12.57 1 96.19 122 GLU B CA 1
ATOM 2051 C C . GLU B 1 122 ? -21.344 6.613 -11.172 1 96.19 122 GLU B C 1
ATOM 2053 O O . GLU B 1 122 ? -21.219 7.344 -10.188 1 96.19 122 GLU B O 1
ATOM 2058 N N . GLN B 1 123 ? -21.812 5.457 -11.047 1 95.62 123 GLN B N 1
ATOM 2059 C CA . GLN B 1 123 ? -22.188 4.852 -9.773 1 95.62 123 GLN B CA 1
ATOM 2060 C C . GLN B 1 123 ? -20.984 4.73 -8.852 1 95.62 123 GLN B C 1
ATOM 2062 O O . GLN B 1 123 ? -21.062 5.078 -7.672 1 95.62 123 GLN B O 1
ATOM 2067 N N . SER B 1 124 ? -19.875 4.254 -9.367 1 96.31 124 SER B N 1
ATOM 2068 C CA . SER B 1 124 ? -18.656 4.102 -8.578 1 96.31 124 SER B CA 1
ATOM 2069 C C . SER B 1 124 ? -18.141 5.453 -8.094 1 96.31 124 SER B C 1
ATOM 2071 O O . SER B 1 124 ? -17.703 5.586 -6.945 1 96.31 124 SER B O 1
ATOM 2073 N N . HIS B 1 125 ? -18.219 6.371 -8.992 1 96.88 125 HIS B N 1
ATOM 2074 C CA . HIS B 1 125 ? -17.781 7.719 -8.641 1 96.88 125 HIS B CA 1
ATOM 2075 C C . HIS B 1 125 ? -18.609 8.297 -7.508 1 96.88 125 HIS B C 1
ATOM 2077 O O . HIS B 1 125 ? -18.062 8.867 -6.562 1 96.88 125 HIS B O 1
ATOM 2083 N N . THR B 1 126 ? -19.891 8.141 -7.582 1 97.38 126 THR B N 1
ATOM 2084 C CA . THR B 1 126 ? -20.797 8.648 -6.559 1 97.38 126 THR B CA 1
ATOM 2085 C C . THR B 1 126 ? -20.516 7.98 -5.215 1 97.38 126 THR B C 1
ATOM 2087 O O . THR B 1 126 ? -20.5 8.648 -4.18 1 97.38 126 THR B O 1
ATOM 2090 N N . MET B 1 127 ? -20.328 6.742 -5.262 1 97.31 127 MET B N 1
ATOM 2091 C CA . MET B 1 127 ? -20.047 5.996 -4.039 1 97.31 127 MET B CA 1
ATOM 2092 C C . MET B 1 127 ? -18.75 6.48 -3.393 1 97.31 127 MET B C 1
ATOM 2094 O O . MET B 1 127 ? -18.703 6.719 -2.184 1 97.31 127 MET B O 1
ATOM 2098 N N . VAL B 1 128 ? -17.75 6.605 -4.184 1 98.38 128 VAL B N 1
ATOM 2099 C CA . VAL B 1 128 ? -16.438 7.043 -3.703 1 98.38 128 VAL B CA 1
ATOM 2100 C C . VAL B 1 128 ? -16.547 8.453 -3.133 1 98.38 128 VAL B C 1
ATOM 2102 O O . VAL B 1 128 ? -15.992 8.75 -2.072 1 98.38 128 VAL B O 1
ATOM 2105 N N . GLN B 1 129 ? -17.312 9.281 -3.801 1 98.19 129 GLN B N 1
ATOM 2106 C CA . GLN B 1 129 ? -17.5 10.656 -3.344 1 98.19 129 GLN B CA 1
ATOM 2107 C C . GLN B 1 129 ? -18.203 10.688 -1.993 1 98.19 129 GLN B C 1
ATOM 2109 O O . GLN B 1 129 ? -17.875 11.5 -1.128 1 98.19 129 GLN B O 1
ATOM 2114 N N . ASN B 1 130 ? -19.141 9.883 -1.85 1 98.12 130 ASN B N 1
ATOM 2115 C CA . ASN B 1 130 ? -19.891 9.82 -0.593 1 98.12 130 ASN B CA 1
ATOM 2116 C C . ASN B 1 130 ? -18.984 9.422 0.57 1 98.12 130 ASN B C 1
ATOM 2118 O O . ASN B 1 130 ? -19.016 10.047 1.63 1 98.12 130 ASN B O 1
ATOM 2122 N N . PHE B 1 131 ? -18.156 8.461 0.335 1 98.31 131 PHE B N 1
ATOM 2123 C CA . PHE B 1 131 ? -17.25 8.016 1.398 1 98.31 131 PHE B CA 1
ATOM 2124 C C . PHE B 1 131 ? -16.156 9.047 1.645 1 98.31 131 PHE B C 1
ATOM 2126 O O . PHE B 1 131 ? -15.734 9.25 2.785 1 98.31 131 PHE B O 1
ATOM 2133 N N . ALA B 1 132 ? -15.688 9.656 0.579 1 98.56 132 ALA B N 1
ATOM 2134 C CA . ALA B 1 132 ? -14.703 10.719 0.742 1 98.56 132 ALA B CA 1
ATOM 2135 C C . ALA B 1 132 ? -15.273 11.883 1.551 1 98.56 132 ALA B C 1
ATOM 2137 O O . ALA B 1 132 ? -14.578 12.461 2.395 1 98.56 132 ALA B O 1
ATOM 2138 N N . THR B 1 133 ? -16.531 12.211 1.277 1 98.25 133 THR B N 1
ATOM 2139 C CA . THR B 1 133 ? -17.203 13.258 2.033 1 98.25 133 THR B CA 1
ATOM 2140 C C . THR B 1 133 ? -17.25 12.914 3.518 1 98.25 133 THR B C 1
ATOM 2142 O O . THR B 1 133 ? -17.062 13.781 4.371 1 98.25 133 THR B O 1
ATOM 2145 N N . GLN B 1 134 ? -17.516 11.703 3.789 1 97.38 134 GLN B N 1
ATOM 2146 C CA . GLN B 1 134 ? -17.531 11.25 5.176 1 97.38 134 GLN B CA 1
ATOM 2147 C C . GLN B 1 134 ? -16.156 11.422 5.824 1 97.38 134 GLN B C 1
ATOM 2149 O O . GLN B 1 134 ? -16.047 11.867 6.965 1 97.38 134 GLN B O 1
ATOM 2154 N N . VAL B 1 135 ? -15.117 11.047 5.141 1 97.69 135 VAL B N 1
ATOM 2155 C CA . VAL B 1 135 ? -13.75 11.188 5.633 1 97.69 135 VAL B CA 1
ATOM 2156 C C . VAL B 1 135 ? -13.445 12.664 5.895 1 97.69 135 VAL B C 1
ATOM 2158 O O . VAL B 1 135 ? -12.93 13.016 6.957 1 97.69 135 VAL B O 1
ATOM 2161 N N . ILE B 1 136 ? -13.812 13.484 4.938 1 97.56 136 ILE B N 1
ATOM 2162 C CA . ILE B 1 136 ? -13.508 14.906 5 1 97.56 136 ILE B CA 1
ATOM 2163 C C . ILE B 1 136 ? -14.281 15.547 6.152 1 97.56 136 ILE B C 1
ATOM 2165 O O . ILE B 1 136 ? -13.734 16.375 6.887 1 97.56 136 ILE B O 1
ATOM 2169 N N . THR B 1 137 ? -15.531 15.125 6.309 1 96.56 137 THR B N 1
ATOM 2170 C CA . THR B 1 137 ? -16.344 15.633 7.41 1 96.56 137 THR B CA 1
ATOM 2171 C C . THR B 1 137 ? -15.734 15.258 8.75 1 96.56 137 THR B C 1
ATOM 2173 O O . THR B 1 137 ? -15.656 16.078 9.664 1 96.56 137 THR B O 1
ATOM 2176 N N . ASP B 1 138 ? -15.305 14.055 8.844 1 95.62 138 ASP B N 1
ATOM 2177 C CA . ASP B 1 138 ? -14.664 13.602 10.078 1 95.62 138 ASP B CA 1
ATOM 2178 C C . ASP B 1 138 ? -13.391 14.391 10.352 1 95.62 138 ASP B C 1
ATOM 2180 O O . ASP B 1 138 ? -13.172 14.859 11.477 1 95.62 138 ASP B O 1
ATOM 2184 N N . LEU B 1 139 ? -12.531 14.586 9.359 1 95.25 139 LEU B N 1
ATOM 2185 C CA . LEU B 1 139 ? -11.297 15.352 9.484 1 95.25 139 LEU B CA 1
ATOM 2186 C C . LEU B 1 139 ? -11.594 16.797 9.883 1 95.25 139 LEU B C 1
ATOM 2188 O O . LEU B 1 139 ? -10.93 17.344 10.773 1 95.25 139 LEU B O 1
ATOM 2192 N N . SER B 1 140 ? -12.641 17.328 9.266 1 94 140 SER B N 1
ATOM 2193 C CA . SER B 1 140 ? -13.008 18.703 9.57 1 94 140 SER B CA 1
ATOM 2194 C C . SER B 1 140 ? -13.414 18.859 11.031 1 94 140 SER B C 1
ATOM 2196 O O . SER B 1 140 ? -13.086 19.875 11.664 1 94 140 SER B O 1
ATOM 2198 N N . SER B 1 141 ? -14.078 17.891 11.461 1 93 141 SER B N 1
ATOM 2199 C CA . SER B 1 141 ? -14.492 17.938 12.859 1 93 141 SER B CA 1
ATOM 2200 C C . SER B 1 141 ? -13.297 17.875 13.797 1 93 141 SER B C 1
ATOM 2202 O O . SER B 1 141 ? -13.266 18.531 14.828 1 93 141 SER B O 1
ATOM 2204 N N . ARG B 1 142 ? -12.305 17.109 13.453 1 90.12 142 ARG B N 1
ATOM 2205 C CA . ARG B 1 142 ? -11.086 16.984 14.25 1 90.12 142 ARG B CA 1
ATOM 2206 C C . ARG B 1 142 ? -10.266 18.266 14.219 1 90.12 142 ARG B C 1
ATOM 2208 O O . ARG B 1 142 ? -9.633 18.625 15.211 1 90.12 142 ARG B O 1
ATOM 2215 N N . TRP B 1 143 ? -10.289 18.891 13.062 1 90.25 143 TRP B N 1
ATOM 2216 C CA . TRP B 1 143 ? -9.547 20.141 12.898 1 90.25 143 TRP B CA 1
ATOM 2217 C C . TRP B 1 143 ? -10.148 21.25 13.75 1 90.25 143 TRP B C 1
ATOM 2219 O O . TRP B 1 143 ? -9.422 22.094 14.273 1 90.25 143 TRP B O 1
ATOM 2229 N N . MET B 1 144 ? -11.445 21.25 13.906 1 86.19 144 MET B N 1
ATOM 2230 C CA . MET B 1 144 ? -12.133 22.281 14.688 1 86.19 144 MET B CA 1
ATOM 2231 C C . MET B 1 144 ? -11.945 22.047 16.188 1 86.19 144 MET B C 1
ATOM 2233 O O . MET B 1 144 ? -12.062 22.984 16.984 1 86.19 144 MET B O 1
ATOM 2237 N N . ALA B 1 145 ? -11.633 20.859 16.547 1 79.75 145 ALA B N 1
ATOM 2238 C CA . ALA B 1 145 ? -11.477 20.516 17.969 1 79.75 145 ALA B CA 1
ATOM 2239 C C . ALA B 1 145 ? -10.055 20.766 18.438 1 79.75 145 ALA B C 1
ATOM 2241 O O . ALA B 1 145 ? -9.781 20.766 19.641 1 79.75 145 ALA B O 1
ATOM 2242 N N . THR B 1 146 ? -9.102 20.938 17.562 1 70 146 THR B N 1
ATOM 2243 C CA . THR B 1 146 ? -7.711 21.172 17.938 1 70 146 THR B CA 1
ATOM 2244 C C . THR B 1 146 ? -7.375 22.656 17.875 1 70 146 THR B C 1
ATOM 2246 O O . THR B 1 146 ? -7.859 23.375 17 1 70 146 THR B O 1
#